Protein AF-A0A957GDE3-F1 (afdb_monomer_lite)

Radius of gyration: 18.0 Å; chains: 1; bounding box: 43×42×47 Å

Foldseek 3Di:
DDDDDDDPDKFWDQEAQFLQNQVVCLVVQLFAQPLVVLQVLCVVVVQHDHHFGGHFDPRPGGDSGAPDDDPPQNPGQWHNFNDFLSSQSSSFQVVQVVCVVVVLADPLKTKDFAALVRLLCQWQNAQKFFPAADDDDSSPSNVCSVPPDDTHIDGRPRNPAFGLQRPDDDCLAEQALVVVPPAADGFPSHCSRAHSNSRHLSAERAWAWGQAFDDDDDDDPPPCRNDDHSDQGWTKTAHYYNHHDVVRRTSPHIDTDGSSDTDRRHGHIIMMDRDPPPPDD

Structure (mmCIF, N/CA/C/O backbone):
data_AF-A0A957GDE3-F1
#
_entry.id   AF-A0A957GDE3-F1
#
loop_
_atom_site.group_PDB
_atom_site.id
_atom_site.type_symbol
_atom_site.label_atom_id
_atom_site.label_alt_id
_atom_site.label_comp_id
_atom_site.label_asym_id
_atom_site.label_entity_id
_atom_site.label_seq_id
_atom_site.pdbx_PDB_ins_code
_atom_site.Cartn_x
_atom_site.Cartn_y
_atom_site.Cartn_z
_atom_site.occupancy
_atom_site.B_iso_or_equiv
_atom_site.auth_seq_id
_atom_site.auth_comp_id
_atom_site.auth_asym_id
_atom_site.auth_atom_id
_atom_site.pdbx_PDB_model_num
ATOM 1 N N . GLN A 1 1 ? 14.079 -21.046 -5.275 1.00 75.44 1 GLN A N 1
ATOM 2 C CA . GLN A 1 1 ? 12.980 -20.594 -6.157 1.00 75.44 1 GLN A CA 1
ATOM 3 C C . GLN A 1 1 ? 11.926 -21.681 -6.120 1.00 75.44 1 GLN A C 1
ATOM 5 O O . GLN A 1 1 ? 12.314 -22.833 -6.223 1.00 75.44 1 GLN A O 1
ATOM 10 N N . HIS A 1 2 ? 10.651 -21.335 -5.950 1.00 82.94 2 HIS A N 1
ATOM 11 C CA . HIS A 1 2 ? 9.551 -22.301 -5.885 1.00 82.94 2 HIS A CA 1
ATOM 12 C C . HIS A 1 2 ? 8.337 -21.777 -6.648 1.00 82.94 2 HIS A C 1
ATOM 14 O O . HIS A 1 2 ? 8.258 -20.582 -6.945 1.00 82.94 2 HIS A O 1
ATOM 20 N N . TRP A 1 3 ? 7.406 -22.671 -6.968 1.00 84.75 3 TRP A N 1
ATOM 21 C CA . TRP A 1 3 ? 6.150 -22.325 -7.623 1.00 84.75 3 TRP A CA 1
ATOM 22 C C . TRP A 1 3 ? 5.048 -22.136 -6.588 1.00 84.75 3 TRP A C 1
ATOM 24 O O . TRP A 1 3 ? 4.882 -22.959 -5.693 1.00 84.75 3 TRP A O 1
ATOM 34 N N . LEU A 1 4 ? 4.279 -21.061 -6.740 1.00 85.06 4 LEU A N 1
ATOM 35 C CA . LEU A 1 4 ? 3.143 -20.748 -5.884 1.00 85.06 4 LEU A CA 1
ATOM 36 C C . LEU A 1 4 ? 1.937 -20.381 -6.746 1.00 85.06 4 LEU A C 1
ATOM 38 O O . LEU A 1 4 ? 1.996 -19.459 -7.561 1.00 85.06 4 LEU A O 1
ATOM 42 N N . ALA A 1 5 ? 0.829 -21.084 -6.534 1.00 84.38 5 ALA A N 1
ATOM 43 C CA . ALA A 1 5 ? -0.464 -20.691 -7.069 1.00 84.38 5 ALA A CA 1
ATOM 44 C C . ALA A 1 5 ? -1.129 -19.710 -6.096 1.00 84.38 5 ALA A C 1
ATOM 46 O O . ALA A 1 5 ? -1.295 -20.012 -4.917 1.00 84.38 5 ALA A O 1
ATOM 47 N N . LEU A 1 6 ? -1.510 -18.535 -6.597 1.00 83.19 6 LEU A N 1
ATOM 48 C CA . LEU A 1 6 ? -2.290 -17.555 -5.844 1.00 83.19 6 LEU A CA 1
ATOM 49 C C . LEU A 1 6 ? -3.745 -17.577 -6.317 1.00 83.19 6 LEU A C 1
ATOM 51 O O . LEU A 1 6 ? -3.967 -17.782 -7.516 1.00 83.19 6 LEU A O 1
ATOM 55 N N . PRO A 1 7 ? -4.719 -17.319 -5.423 1.00 76.94 7 PRO A N 1
ATOM 56 C CA . PRO A 1 7 ? -6.111 -17.160 -5.818 1.00 76.94 7 PRO A CA 1
ATOM 57 C C . PRO A 1 7 ? -6.260 -16.151 -6.962 1.00 76.94 7 PRO A C 1
ATOM 59 O O . PRO A 1 7 ? -5.596 -15.111 -6.998 1.00 76.94 7 PRO A O 1
ATOM 62 N N . ALA A 1 8 ? -7.119 -16.478 -7.924 1.00 70.94 8 ALA A N 1
ATOM 63 C CA . ALA A 1 8 ? -7.456 -15.574 -9.014 1.00 70.94 8 ALA A CA 1
ATOM 64 C C . ALA A 1 8 ? -8.438 -14.488 -8.542 1.00 70.94 8 ALA A C 1
ATOM 66 O O . ALA A 1 8 ? -9.196 -14.694 -7.598 1.00 70.94 8 ALA A O 1
ATOM 67 N N . GLY A 1 9 ? -8.458 -13.350 -9.240 1.00 75.62 9 GLY A N 1
ATOM 68 C CA . GLY A 1 9 ? -9.469 -12.303 -9.043 1.00 75.62 9 GLY A CA 1
ATOM 69 C C . GLY A 1 9 ? -9.096 -11.183 -8.068 1.00 75.62 9 GLY A C 1
ATOM 70 O O . GLY A 1 9 ? -9.897 -10.271 -7.882 1.00 75.62 9 GLY A O 1
ATOM 71 N N . ASN A 1 10 ? -7.892 -11.205 -7.490 1.00 87.81 10 ASN A N 1
ATOM 72 C CA . ASN A 1 10 ? -7.418 -10.120 -6.630 1.00 87.81 10 ASN A CA 1
ATOM 73 C C . ASN A 1 10 ? -7.010 -8.894 -7.455 1.00 87.81 10 ASN A C 1
ATOM 75 O O . ASN A 1 10 ? -6.389 -9.020 -8.512 1.00 87.81 10 ASN A O 1
ATOM 79 N N . TRP A 1 11 ? -7.309 -7.707 -6.930 1.00 94.62 11 TRP A N 1
ATOM 80 C CA . TRP A 1 11 ? -6.894 -6.428 -7.508 1.00 94.62 11 TRP A CA 1
ATOM 81 C C . TRP A 1 11 ? -5.892 -5.754 -6.588 1.00 94.62 11 TRP A C 1
ATOM 83 O O . TRP A 1 11 ? -6.081 -5.748 -5.377 1.00 94.62 11 TRP A O 1
ATOM 93 N N . LEU A 1 12 ? -4.848 -5.155 -7.146 1.00 96.62 12 LEU A N 1
ATOM 94 C CA . LEU A 1 12 ? -3.862 -4.390 -6.391 1.00 96.62 12 LEU A CA 1
ATOM 95 C C . LEU A 1 12 ? -4.075 -2.902 -6.670 1.00 96.62 12 LEU A C 1
ATOM 97 O O . LEU A 1 12 ? -4.327 -2.520 -7.813 1.00 96.62 12 LEU A O 1
ATOM 101 N N . GLY A 1 13 ? -3.975 -2.059 -5.641 1.00 97.94 13 GLY A N 1
ATOM 102 C CA . GLY A 1 13 ? -3.944 -0.612 -5.826 1.00 97.94 13 GLY A CA 1
ATOM 103 C C . GLY A 1 13 ? -2.836 -0.245 -6.809 1.00 97.94 13 GLY A C 1
ATOM 104 O O . GLY A 1 13 ? -1.770 -0.857 -6.782 1.00 97.94 13 GLY A O 1
ATOM 105 N N . GLN A 1 14 ? -3.087 0.716 -7.697 1.00 98.00 14 GLN A N 1
ATOM 106 C CA . GLN A 1 14 ? -2.104 1.098 -8.710 1.00 98.00 14 GLN A CA 1
ATOM 107 C C . GLN A 1 14 ? -0.889 1.799 -8.085 1.00 98.00 14 GLN A C 1
ATOM 109 O O . GLN A 1 14 ? 0.235 1.534 -8.493 1.00 98.00 14 GLN A O 1
ATOM 114 N N . TRP A 1 15 ? -1.097 2.597 -7.039 1.00 98.44 15 TRP A N 1
ATOM 115 C CA . TRP A 1 15 ? -0.059 3.316 -6.293 1.00 98.44 15 TRP A CA 1
ATOM 116 C C . TRP A 1 15 ? -0.150 3.008 -4.789 1.00 98.44 15 TRP A C 1
ATOM 118 O O . TRP A 1 15 ? -1.181 2.480 -4.348 1.00 98.44 15 TRP A O 1
ATOM 128 N N . PRO A 1 16 ? 0.882 3.356 -3.994 1.00 98.69 16 PRO A N 1
ATOM 129 C CA . PRO A 1 16 ? 0.752 3.444 -2.543 1.00 98.69 16 PRO A CA 1
ATOM 130 C C . PRO A 1 16 ? -0.392 4.384 -2.143 1.00 98.69 16 PRO A C 1
ATOM 132 O O . PRO A 1 16 ? -0.745 5.303 -2.888 1.00 98.69 16 PRO A O 1
ATOM 135 N N . VAL A 1 17 ? -0.961 4.174 -0.954 1.00 98.81 17 VAL A N 1
ATOM 136 C CA . VAL A 1 17 ? -1.974 5.089 -0.410 1.00 98.81 17 VAL A CA 1
ATOM 137 C C . VAL A 1 17 ? -1.342 6.463 -0.209 1.00 98.81 17 VAL A C 1
ATOM 139 O O . VAL A 1 17 ? -0.272 6.571 0.386 1.00 98.81 17 VAL A O 1
ATOM 142 N N . THR A 1 18 ? -1.986 7.516 -0.706 1.00 98.69 18 THR A N 1
ATOM 143 C CA . THR A 1 18 ? -1.459 8.882 -0.593 1.00 98.69 18 THR A CA 1
ATOM 144 C C . THR A 1 18 ? -1.874 9.559 0.708 1.00 98.69 18 THR A C 1
ATOM 146 O O . THR A 1 18 ? -2.846 9.158 1.354 1.00 98.69 18 THR A O 1
ATOM 149 N N . GLN A 1 19 ? -1.195 10.649 1.064 1.00 98.44 19 GLN A N 1
ATOM 150 C CA . GLN A 1 19 ? -1.583 11.489 2.194 1.00 98.44 19 GLN A CA 1
ATOM 151 C C . GLN A 1 19 ? -3.004 12.037 2.062 1.00 98.44 19 GLN A C 1
ATOM 153 O O . GLN A 1 19 ? -3.746 12.041 3.038 1.00 98.44 19 GLN A O 1
ATOM 158 N N . ALA A 1 20 ? -3.437 12.439 0.863 1.00 98.31 20 ALA A N 1
ATOM 159 C CA . ALA A 1 20 ? -4.812 12.890 0.647 1.00 98.31 20 ALA A CA 1
ATOM 160 C C . ALA A 1 20 ? -5.832 11.773 0.913 1.00 98.31 20 ALA A C 1
ATOM 162 O O . ALA A 1 20 ? -6.860 12.007 1.547 1.00 98.31 20 ALA A O 1
ATOM 163 N N . GLN A 1 21 ? -5.547 10.548 0.462 1.00 98.56 21 GLN A N 1
ATOM 164 C CA . GLN A 1 21 ? -6.420 9.397 0.695 1.00 98.56 21 GLN A CA 1
ATOM 165 C C . GLN A 1 21 ? -6.465 9.020 2.177 1.00 98.56 21 GLN A C 1
ATOM 167 O O . GLN A 1 21 ? -7.548 8.806 2.720 1.00 98.56 21 GLN A O 1
ATOM 172 N N . TYR A 1 22 ? -5.310 8.979 2.843 1.00 98.62 22 TYR A N 1
ATOM 173 C CA . TYR A 1 22 ? -5.227 8.704 4.275 1.00 98.62 22 TYR A CA 1
ATOM 174 C C . TYR A 1 22 ? -5.871 9.814 5.116 1.00 98.62 22 TYR A C 1
ATOM 176 O O . TYR A 1 22 ? -6.552 9.545 6.104 1.00 98.62 22 TYR A O 1
ATOM 184 N N . GLY A 1 23 ? -5.749 11.067 4.680 1.00 98.00 23 GLY A N 1
ATOM 185 C CA . GLY A 1 23 ? -6.397 12.220 5.295 1.00 98.00 23 GLY A CA 1
ATOM 186 C C . GLY A 1 23 ? -7.920 12.094 5.341 1.00 98.00 23 GLY A C 1
ATOM 187 O O . GLY A 1 23 ? -8.527 12.515 6.321 1.00 98.00 23 GLY A O 1
ATOM 188 N N . LEU A 1 24 ? -8.549 11.440 4.354 1.00 98.00 24 LEU A N 1
ATOM 189 C CA . LEU A 1 24 ? -9.988 11.147 4.393 1.00 98.00 24 LEU A CA 1
ATOM 190 C C . LEU A 1 24 ? -10.360 10.177 5.523 1.00 98.00 24 LEU A C 1
ATOM 192 O O . LEU A 1 24 ? -11.424 10.329 6.118 1.00 98.00 24 LEU A O 1
ATOM 196 N N . PHE A 1 25 ? -9.501 9.202 5.830 1.00 98.12 25 PHE A N 1
ATOM 197 C CA . PHE A 1 25 ? -9.698 8.288 6.959 1.00 98.12 25 PHE A CA 1
ATOM 198 C C . PHE A 1 25 ? -9.579 9.028 8.292 1.00 98.12 25 PHE A C 1
ATOM 200 O O . PHE A 1 25 ? -10.451 8.899 9.151 1.00 98.12 25 PHE A O 1
ATOM 207 N N . VAL A 1 26 ? -8.544 9.860 8.441 1.00 97.00 26 VAL A N 1
ATOM 208 C CA . VAL A 1 26 ? -8.348 10.683 9.643 1.00 97.00 26 VAL A CA 1
ATOM 209 C C . VAL A 1 26 ? -9.526 11.643 9.840 1.00 97.00 26 VAL A C 1
ATOM 211 O O . VAL A 1 26 ? -10.119 11.672 10.916 1.00 97.00 26 VAL A O 1
ATOM 214 N N . ALA A 1 27 ? -9.926 12.368 8.790 1.00 96.50 27 ALA A N 1
ATOM 215 C CA . ALA A 1 27 ? -11.038 13.319 8.827 1.00 96.50 27 ALA A CA 1
ATOM 216 C C . ALA A 1 27 ? -12.396 12.651 9.095 1.00 96.50 27 ALA A C 1
ATOM 218 O O . ALA A 1 27 ? -13.270 13.262 9.704 1.00 96.50 27 ALA A O 1
ATOM 219 N N . ALA A 1 28 ? -12.571 11.390 8.688 1.00 95.62 28 ALA A N 1
ATOM 220 C CA . ALA A 1 28 ? -13.750 10.591 9.015 1.00 95.62 28 ALA A CA 1
ATOM 221 C C . ALA A 1 28 ? -13.757 10.073 10.468 1.00 95.62 28 ALA A C 1
ATOM 223 O O . ALA A 1 28 ? -14.623 9.279 10.819 1.00 95.62 28 ALA A O 1
ATOM 224 N N . GLY A 1 29 ? -12.802 10.489 11.308 1.00 94.31 29 GLY A N 1
ATOM 225 C CA . GLY A 1 29 ? -12.709 10.045 12.695 1.00 94.31 29 GLY A CA 1
ATOM 226 C C . GLY A 1 29 ? -12.096 8.655 12.841 1.00 94.31 29 GLY A C 1
ATOM 227 O O . GLY A 1 29 ? -12.369 7.977 13.824 1.00 94.31 29 GLY A O 1
ATOM 228 N N . GLY A 1 30 ? -11.246 8.223 11.905 1.00 96.06 30 GLY A N 1
ATOM 229 C CA . GLY A 1 30 ? -10.650 6.883 11.891 1.00 96.06 30 GLY A CA 1
ATOM 230 C C . GLY A 1 30 ? -9.920 6.457 13.174 1.00 96.06 30 GLY A C 1
ATOM 231 O O . GLY A 1 30 ? -9.775 5.264 13.427 1.00 96.06 30 GLY A O 1
ATOM 232 N N . TYR A 1 31 ? -9.499 7.414 14.008 1.00 95.56 31 TYR A N 1
ATOM 233 C CA . TYR A 1 31 ? -8.852 7.191 15.310 1.00 95.56 31 TYR A CA 1
ATOM 234 C C . TYR A 1 31 ? -9.771 7.486 16.516 1.00 95.56 31 TYR A C 1
ATOM 236 O O . TYR A 1 31 ? -9.377 7.268 17.665 1.00 95.56 31 TYR A O 1
ATOM 244 N N . ALA A 1 32 ? -10.988 7.978 16.275 1.00 89.25 32 ALA A N 1
ATOM 245 C CA . ALA A 1 32 ? -11.883 8.519 17.289 1.00 89.25 32 ALA A CA 1
ATOM 246 C C . ALA A 1 32 ? -12.583 7.442 18.140 1.00 89.25 32 ALA A C 1
ATOM 248 O O . ALA A 1 32 ? -12.640 6.253 17.818 1.00 89.25 32 ALA A O 1
ATOM 249 N N . ALA A 1 33 ? -13.147 7.889 19.266 1.00 67.81 33 ALA A N 1
ATOM 250 C CA . ALA A 1 33 ? -13.880 7.071 20.229 1.00 67.81 33 ALA A CA 1
ATOM 251 C C . ALA A 1 33 ? -15.262 6.649 19.686 1.00 67.81 33 ALA A C 1
ATOM 253 O O . ALA A 1 33 ? -16.271 7.271 19.993 1.00 67.81 33 ALA A O 1
ATOM 254 N N . GLY A 1 34 ? -15.302 5.594 18.882 1.00 74.81 34 GLY A N 1
ATOM 255 C CA . GLY A 1 34 ? -16.525 5.041 18.274 1.00 74.81 34 GLY A CA 1
ATOM 256 C C . GLY A 1 34 ? -16.232 4.079 17.124 1.00 74.81 34 GLY A C 1
ATOM 257 O O . GLY A 1 34 ? -17.092 3.317 16.699 1.00 74.81 34 GLY A O 1
ATOM 258 N N . GLU A 1 35 ? -14.982 4.080 16.668 1.00 78.62 35 GLU A N 1
ATOM 259 C CA . GLU A 1 35 ? -14.503 3.278 15.552 1.00 78.62 35 GLU A CA 1
ATOM 260 C C . GLU A 1 35 ? -13.603 2.127 16.027 1.00 78.62 35 GLU A C 1
ATOM 262 O O . GLU A 1 35 ? -12.668 1.697 15.347 1.00 78.62 35 GLU A O 1
ATOM 267 N N . GLU A 1 36 ? -13.871 1.589 17.224 1.00 83.00 36 GLU A N 1
ATOM 268 C CA . GLU A 1 36 ? -13.034 0.554 17.843 1.00 83.00 36 GLU A CA 1
ATOM 269 C C . GLU A 1 36 ? -12.962 -0.738 17.008 1.00 83.00 36 GLU A C 1
ATOM 271 O O . GLU A 1 36 ? -12.105 -1.598 17.232 1.00 83.00 36 GLU A O 1
ATOM 276 N N . SER A 1 37 ? -13.881 -0.893 16.055 1.00 88.50 37 SER A N 1
ATOM 277 C CA . SER A 1 37 ? -13.967 -2.017 15.128 1.00 88.50 37 SER A CA 1
ATOM 278 C C . SER A 1 37 ? -12.888 -1.993 14.035 1.00 88.50 37 SER A C 1
ATOM 280 O O . SER A 1 37 ? -12.578 -3.059 13.490 1.00 88.50 37 SER A O 1
ATOM 282 N N . TRP A 1 38 ? -12.279 -0.833 13.742 1.00 95.00 38 TRP A N 1
ATOM 283 C CA . TRP A 1 38 ? -11.138 -0.721 12.821 1.00 95.00 38 TRP A CA 1
ATOM 284 C C . TRP A 1 38 ? -9.830 -1.190 13.458 1.00 95.00 38 TRP A C 1
ATOM 286 O O . TRP A 1 38 ? -8.935 -1.649 12.753 1.00 95.00 38 TRP A O 1
ATOM 296 N N . TRP A 1 39 ? -9.749 -1.174 14.787 1.00 96.06 39 TRP A N 1
ATOM 297 C CA . TRP A 1 39 ? -8.519 -1.361 15.563 1.00 96.06 39 TRP A CA 1
ATOM 298 C C . TRP A 1 39 ? -8.460 -2.691 16.321 1.00 96.06 39 TRP A C 1
ATOM 300 O O . TRP A 1 39 ? -7.875 -2.756 17.398 1.00 96.06 39 TRP A O 1
ATOM 310 N N . ARG A 1 40 ? -9.099 -3.743 15.793 1.00 93.75 40 ARG A N 1
ATOM 311 C CA . ARG A 1 40 ? -9.336 -5.021 16.497 1.00 93.75 40 ARG A CA 1
ATOM 312 C C . ARG A 1 40 ? -8.081 -5.565 17.183 1.00 93.75 40 ARG A C 1
ATOM 314 O O . ARG A 1 40 ? -8.061 -5.678 18.401 1.00 93.75 40 ARG A O 1
ATOM 321 N N . GLU A 1 41 ? -7.019 -5.784 16.415 1.00 94.44 41 GLU A N 1
ATOM 322 C CA . GLU A 1 41 ? -5.767 -6.364 16.905 1.00 94.44 41 GLU A CA 1
ATOM 323 C C . GLU A 1 41 ? -5.006 -5.401 17.827 1.00 94.44 41 GLU A C 1
ATOM 325 O O . GLU A 1 41 ? -4.506 -5.795 18.876 1.00 94.44 41 GLU A O 1
ATOM 330 N N . ALA A 1 42 ? -4.964 -4.112 17.476 1.00 95.31 42 ALA A N 1
ATOM 331 C CA . ALA A 1 42 ? -4.275 -3.097 18.273 1.00 95.31 42 ALA A CA 1
ATOM 332 C C . ALA A 1 42 ? -4.906 -2.914 19.665 1.00 95.31 42 ALA A C 1
ATOM 334 O O . ALA A 1 42 ? -4.210 -2.588 20.625 1.00 95.31 42 ALA A O 1
ATOM 335 N N . ARG A 1 43 ? -6.221 -3.128 19.792 1.00 94.12 43 ARG A N 1
ATOM 336 C CA . ARG A 1 43 ? -6.952 -3.051 21.066 1.00 94.12 43 ARG A CA 1
ATOM 337 C C . ARG A 1 43 ? -6.625 -4.197 22.006 1.00 94.12 43 ARG A C 1
ATOM 339 O O . ARG A 1 43 ? -6.534 -3.978 23.208 1.00 94.12 43 ARG A O 1
ATOM 346 N N . GLU A 1 44 ? -6.441 -5.397 21.468 1.00 94.12 44 GLU A N 1
ATOM 347 C CA . GLU A 1 44 ? -6.078 -6.580 22.255 1.00 94.12 44 GLU A CA 1
ATOM 348 C C . GLU A 1 44 ? -4.692 -6.439 22.909 1.00 94.12 44 GLU A C 1
ATOM 350 O O . GLU A 1 44 ? -4.406 -7.099 23.906 1.00 94.12 44 GLU A O 1
ATOM 355 N N . ARG A 1 45 ? -3.851 -5.538 22.382 1.00 93.50 45 ARG A N 1
ATOM 356 C CA . ARG A 1 45 ? -2.498 -5.238 22.873 1.00 93.50 45 ARG A CA 1
ATOM 357 C C . ARG A 1 45 ? -2.326 -3.855 23.490 1.00 93.50 45 ARG A C 1
ATOM 359 O O . ARG A 1 45 ? -1.201 -3.453 23.763 1.00 93.50 45 ARG A O 1
ATOM 366 N N . ASP A 1 46 ? -3.416 -3.122 23.707 1.00 93.44 46 ASP A N 1
ATOM 367 C CA . ASP A 1 46 ? -3.389 -1.769 24.283 1.00 93.44 46 ASP A CA 1
ATOM 368 C C . ASP A 1 46 ? -2.619 -0.716 23.445 1.00 93.44 46 ASP A C 1
ATOM 370 O O . ASP A 1 46 ? -2.332 0.396 23.896 1.00 93.44 46 ASP A O 1
ATOM 374 N N . TYR A 1 47 ? -2.337 -1.021 22.176 1.00 95.94 47 TYR A N 1
ATOM 375 C CA . TYR A 1 47 ? -1.748 -0.079 21.217 1.00 95.94 47 TYR A CA 1
ATOM 376 C C . TYR A 1 47 ? -2.761 0.945 20.721 1.00 95.94 47 TYR A C 1
ATOM 378 O O . TYR A 1 47 ? -2.383 2.015 20.254 1.00 95.94 47 TYR A O 1
ATOM 386 N N . TRP A 1 48 ? -4.054 0.656 20.858 1.00 96.38 48 TRP A N 1
ATOM 387 C CA . TRP A 1 48 ? -5.117 1.625 20.637 1.00 96.38 48 TRP A CA 1
ATOM 388 C C . TRP A 1 48 ? -6.002 1.756 21.874 1.00 96.38 48 TRP A C 1
ATOM 390 O O . TRP A 1 48 ? -6.446 0.754 22.438 1.00 96.38 48 TRP A O 1
ATOM 400 N N . ARG A 1 49 ? -6.313 2.995 22.266 1.00 93.94 49 ARG A N 1
ATOM 401 C CA . ARG A 1 49 ? -7.183 3.307 23.407 1.00 93.94 49 ARG A CA 1
ATOM 402 C C . ARG A 1 49 ? -8.298 4.269 23.018 1.00 93.94 49 ARG A C 1
ATOM 404 O O . ARG A 1 49 ? -8.067 5.302 22.384 1.00 93.94 49 ARG A O 1
ATOM 411 N N . LYS A 1 50 ? -9.509 3.977 23.500 1.00 92.06 50 LYS A N 1
ATOM 412 C CA . LYS A 1 50 ? -10.688 4.823 23.288 1.00 92.06 50 LYS A CA 1
ATOM 413 C C . LYS A 1 50 ? -10.431 6.247 23.779 1.00 92.06 50 LYS A C 1
ATOM 415 O O . LYS A 1 50 ? -9.970 6.450 24.897 1.00 92.06 50 LYS A O 1
ATOM 420 N N . GLY A 1 51 ? -10.710 7.224 22.917 1.00 90.69 51 GLY A N 1
ATOM 421 C CA . GLY A 1 51 ? -10.508 8.651 23.197 1.00 90.69 51 GLY A CA 1
ATOM 422 C C . GLY A 1 51 ? -9.050 9.114 23.147 1.00 90.69 51 GLY A C 1
ATOM 423 O O . GLY A 1 51 ? -8.797 10.311 23.211 1.00 90.69 51 GLY A O 1
ATOM 424 N N . ARG A 1 52 ? -8.090 8.194 22.997 1.00 93.06 52 ARG A N 1
ATOM 425 C CA . ARG A 1 52 ? -6.657 8.499 22.933 1.00 93.06 52 ARG A CA 1
ATOM 426 C C . ARG A 1 52 ? -6.055 8.253 21.553 1.00 93.06 52 ARG A C 1
ATOM 428 O O . ARG A 1 52 ? -5.191 9.023 21.151 1.00 93.06 52 ARG A O 1
ATOM 435 N N . GLY A 1 53 ? -6.550 7.256 20.823 1.00 95.19 53 GLY A N 1
ATOM 436 C CA . GLY A 1 53 ? -6.079 6.910 19.484 1.00 95.19 53 GLY A CA 1
ATOM 437 C C . GLY A 1 53 ? -5.062 5.776 19.531 1.00 95.19 53 GLY A C 1
ATOM 438 O O . GLY A 1 53 ? -5.227 4.849 20.322 1.00 95.19 53 GLY A O 1
ATOM 439 N N . PHE A 1 54 ? -4.026 5.845 18.698 1.00 96.69 54 PHE A N 1
ATOM 440 C CA . PHE A 1 54 ? -3.020 4.794 18.518 1.00 96.69 54 PHE A CA 1
ATOM 441 C C . PHE A 1 54 ? -1.653 5.202 19.075 1.00 96.69 54 PHE A C 1
ATOM 443 O O . PHE A 1 54 ? -1.305 6.377 19.031 1.00 96.69 54 PHE A O 1
ATOM 450 N N . LYS A 1 55 ? -0.871 4.239 19.561 1.00 97.38 55 LYS A N 1
ATOM 451 C CA . LYS A 1 55 ? 0.509 4.415 20.014 1.00 97.38 55 LYS A CA 1
ATOM 452 C C . LYS A 1 55 ? 1.413 3.401 19.307 1.00 97.38 55 LYS A C 1
ATOM 454 O O . LYS A 1 55 ? 1.355 2.206 19.584 1.00 97.38 55 LYS A O 1
ATOM 459 N N . GLY A 1 56 ? 2.224 3.895 18.380 1.00 96.75 56 GLY A N 1
ATOM 460 C CA . GLY A 1 56 ? 3.248 3.153 17.654 1.00 96.75 56 GLY A CA 1
ATOM 461 C C . GLY A 1 56 ? 4.548 2.997 18.441 1.00 96.75 56 GLY A C 1
ATOM 462 O O . GLY A 1 56 ? 4.674 3.437 19.582 1.00 96.75 56 GLY A O 1
ATOM 463 N N . LEU A 1 57 ? 5.539 2.369 17.805 1.00 96.38 57 LEU A N 1
ATOM 464 C CA . LEU A 1 57 ? 6.771 1.924 18.467 1.00 96.38 57 LEU A CA 1
ATOM 465 C C . LEU A 1 57 ? 7.592 3.073 19.067 1.00 96.38 57 LEU A C 1
ATOM 467 O O . LEU A 1 57 ? 8.186 2.917 20.130 1.00 96.38 57 LEU A O 1
ATOM 471 N N . PHE A 1 58 ? 7.643 4.205 18.365 1.00 93.62 58 PHE A N 1
ATOM 472 C CA . PHE A 1 58 ? 8.445 5.374 18.741 1.00 93.62 58 PHE A CA 1
ATOM 473 C C . PHE A 1 58 ? 7.622 6.481 19.396 1.00 93.62 58 PHE A C 1
ATOM 475 O O . PHE A 1 58 ? 8.162 7.532 19.737 1.00 93.62 58 PHE A O 1
ATOM 482 N N . ASP A 1 59 ? 6.322 6.259 19.567 1.00 95.75 59 ASP A N 1
ATOM 483 C CA . ASP A 1 59 ? 5.438 7.258 20.135 1.00 95.75 59 ASP A CA 1
ATOM 484 C C . ASP A 1 59 ? 5.599 7.280 21.660 1.00 95.75 59 ASP A C 1
ATOM 486 O O . ASP A 1 59 ? 5.507 6.251 22.336 1.00 95.75 59 ASP A O 1
ATOM 490 N N . SER A 1 60 ? 5.803 8.465 22.236 1.00 94.25 60 SER A N 1
ATOM 491 C CA . SER A 1 60 ? 5.727 8.649 23.690 1.00 94.25 60 SER A CA 1
ATOM 492 C C . SER A 1 60 ? 4.273 8.619 24.171 1.00 94.25 60 SER A C 1
ATOM 494 O O . SER A 1 60 ? 3.963 7.999 25.193 1.00 94.25 60 SER A O 1
ATOM 496 N N . GLU A 1 61 ? 3.364 9.189 23.379 1.00 95.81 61 GLU A N 1
ATOM 497 C CA . GLU A 1 61 ? 1.937 9.337 23.665 1.00 95.81 61 GLU A CA 1
ATOM 498 C C . GLU A 1 61 ? 1.056 8.792 22.538 1.00 95.81 61 GLU A C 1
ATOM 500 O O . GLU A 1 61 ? 1.489 8.628 21.404 1.00 95.81 61 GLU A O 1
ATOM 505 N N . TYR A 1 62 ? -0.213 8.526 22.847 1.00 96.56 62 TYR A N 1
ATOM 506 C CA . TYR A 1 62 ? -1.189 8.156 21.821 1.00 96.56 62 TYR A CA 1
ATOM 507 C C . TYR A 1 62 ? -1.500 9.352 20.911 1.00 96.56 62 TYR A C 1
ATOM 509 O O . TYR A 1 62 ? -1.577 10.491 21.376 1.00 96.56 62 TYR A O 1
ATOM 517 N N . ARG A 1 63 ? -1.741 9.070 19.630 1.00 95.25 63 ARG A N 1
ATOM 518 C CA . ARG A 1 63 ? -1.999 10.043 18.564 1.00 95.25 63 ARG A CA 1
ATOM 519 C C . ARG A 1 63 ? -3.242 9.698 17.743 1.00 95.25 63 ARG A C 1
ATOM 521 O O . ARG A 1 63 ? -3.692 8.554 17.695 1.00 95.25 63 ARG A O 1
ATOM 528 N N . GLN A 1 64 ? -3.785 10.719 17.081 1.00 94.00 64 GLN A N 1
ATOM 529 C CA . GLN A 1 64 ? -5.058 10.696 16.338 1.00 94.00 64 GLN A CA 1
ATOM 530 C C . GLN A 1 64 ? -4.868 10.810 14.809 1.00 94.00 64 GLN A C 1
ATOM 532 O O . GLN A 1 64 ? -5.761 11.239 14.086 1.00 94.00 64 GLN A O 1
ATOM 537 N N . GLY A 1 65 ? -3.681 10.470 14.314 1.00 93.81 65 GLY A N 1
ATOM 538 C CA . GLY A 1 65 ? -3.276 10.558 12.910 1.00 93.81 65 GLY A CA 1
ATOM 539 C C . GLY A 1 65 ? -1.869 9.989 12.745 1.00 93.81 65 GLY A C 1
ATOM 540 O O . GLY A 1 65 ? -1.292 9.570 13.747 1.00 93.81 65 GLY A O 1
ATOM 541 N N . ALA A 1 66 ? -1.326 9.968 11.522 1.00 93.06 66 ALA A N 1
ATOM 542 C CA . ALA A 1 66 ? 0.011 9.435 11.215 1.00 93.06 66 ALA A CA 1
ATOM 543 C C . ALA A 1 66 ? 1.131 10.096 12.052 1.00 93.06 66 ALA A C 1
ATOM 545 O O . ALA A 1 66 ? 0.998 11.246 12.469 1.00 93.06 66 ALA A O 1
ATOM 546 N N . ALA A 1 67 ? 2.237 9.379 12.295 1.00 93.06 67 ALA A N 1
ATOM 547 C CA . ALA A 1 67 ? 3.325 9.867 13.154 1.00 93.06 67 ALA A CA 1
ATOM 548 C C . ALA A 1 67 ? 4.112 11.034 12.534 1.00 93.06 67 ALA A C 1
ATOM 550 O O . ALA A 1 67 ? 4.688 11.852 13.247 1.00 93.06 67 ALA A O 1
ATOM 551 N N . VAL A 1 68 ? 4.154 11.107 11.201 1.00 89.75 68 VAL A N 1
ATOM 552 C CA . VAL A 1 68 ? 4.919 12.114 10.460 1.00 89.75 68 VAL A CA 1
ATOM 553 C C . VAL A 1 68 ? 3.998 13.257 10.044 1.00 89.75 68 VAL A C 1
ATOM 555 O O . VAL A 1 68 ? 3.016 13.042 9.335 1.00 89.75 68 VAL A O 1
ATOM 558 N N . THR A 1 69 ? 4.334 14.480 10.463 1.00 87.88 69 THR A N 1
ATOM 559 C CA . THR A 1 69 ? 3.477 15.670 10.291 1.00 87.88 69 THR A CA 1
ATOM 560 C C . THR A 1 69 ? 4.172 16.848 9.603 1.00 87.88 69 THR A C 1
ATOM 562 O O . THR A 1 69 ? 3.600 17.934 9.531 1.00 87.88 69 THR A O 1
ATOM 565 N N . ASN A 1 70 ? 5.399 16.670 9.113 1.00 93.50 70 ASN A N 1
ATOM 566 C CA . ASN A 1 70 ? 6.178 17.720 8.459 1.00 93.50 70 ASN A CA 1
ATOM 567 C C . ASN A 1 70 ? 6.314 17.493 6.948 1.00 93.50 70 ASN A C 1
ATOM 569 O O . ASN A 1 70 ? 6.362 16.360 6.466 1.00 93.50 70 ASN A O 1
ATOM 573 N N . GLU A 1 71 ? 6.445 18.587 6.203 1.00 93.62 71 GLU A N 1
ATOM 574 C CA . GLU A 1 71 ? 6.752 18.537 4.775 1.00 93.62 71 GLU A CA 1
ATOM 575 C C . GLU A 1 71 ? 8.164 17.973 4.509 1.00 93.62 71 GLU A C 1
ATOM 577 O O . GLU A 1 71 ? 9.048 18.071 5.370 1.00 93.62 71 GLU A O 1
ATOM 582 N N . PRO A 1 72 ? 8.384 17.361 3.328 1.00 93.75 72 PRO A N 1
ATOM 583 C CA . PRO A 1 72 ? 7.413 17.161 2.239 1.00 93.75 72 PRO A CA 1
ATOM 584 C C . PRO A 1 72 ? 6.527 15.918 2.423 1.00 93.75 72 PRO A C 1
ATOM 586 O O . PRO A 1 72 ? 5.671 15.642 1.587 1.00 93.75 72 PRO A O 1
ATOM 589 N N . TYR A 1 73 ? 6.697 15.166 3.514 1.00 94.81 73 TYR A N 1
ATOM 590 C CA . TYR A 1 73 ? 5.983 13.907 3.730 1.00 94.81 73 TYR A CA 1
ATOM 591 C C . TYR A 1 73 ? 4.469 14.072 3.827 1.00 94.81 73 TYR A C 1
ATOM 593 O O . TYR A 1 73 ? 3.760 13.111 3.572 1.00 94.81 73 TYR A O 1
ATOM 601 N N . THR A 1 74 ? 3.967 15.256 4.179 1.00 95.31 74 THR A N 1
ATOM 602 C CA . THR A 1 74 ? 2.533 15.567 4.305 1.00 95.31 74 THR A CA 1
ATOM 603 C C . THR A 1 74 ? 1.880 16.094 3.024 1.00 95.31 74 THR A C 1
ATOM 605 O O . THR A 1 74 ? 0.680 16.375 3.028 1.00 95.31 74 THR A O 1
ATOM 608 N N . LEU A 1 75 ? 2.620 16.219 1.916 1.00 97.88 75 LEU A N 1
ATOM 609 C CA . LEU A 1 75 ? 2.064 16.690 0.647 1.00 97.88 75 LEU A CA 1
ATOM 610 C C . LEU A 1 75 ? 1.025 15.704 0.091 1.00 97.88 75 LEU A C 1
ATOM 612 O O . LEU A 1 75 ? 1.234 14.495 0.063 1.00 97.88 75 LEU A O 1
ATOM 616 N N . ALA A 1 76 ? -0.092 16.234 -0.413 1.00 98.00 76 ALA A N 1
ATOM 617 C CA . ALA A 1 76 ? -1.312 15.481 -0.729 1.00 98.00 76 ALA A CA 1
ATOM 618 C C . ALA A 1 76 ? -1.113 14.228 -1.611 1.00 98.00 76 ALA A C 1
ATOM 620 O O . ALA A 1 76 ? -1.728 13.191 -1.357 1.00 98.00 76 ALA A O 1
ATOM 621 N N . ASN A 1 77 ? -0.260 14.316 -2.635 1.00 97.69 77 ASN A N 1
ATOM 622 C CA . ASN A 1 77 ? -0.015 13.229 -3.590 1.00 97.69 77 ASN A CA 1
ATOM 623 C C . ASN A 1 77 ? 1.227 12.387 -3.262 1.00 97.69 77 ASN A C 1
ATOM 625 O O . ASN A 1 77 ? 1.576 11.500 -4.037 1.00 97.69 77 ASN A O 1
ATOM 629 N N . HIS A 1 78 ? 1.902 12.647 -2.142 1.00 98.44 78 HIS A N 1
ATOM 630 C CA . HIS A 1 78 ? 2.959 11.767 -1.650 1.00 98.44 78 HIS A CA 1
ATOM 631 C C . HIS A 1 78 ? 2.337 10.545 -0.961 1.00 98.44 78 HIS A C 1
ATOM 633 O O . HIS A 1 78 ? 1.214 10.643 -0.451 1.00 98.44 78 HIS A O 1
ATOM 639 N N . PRO A 1 79 ? 3.030 9.393 -0.930 1.00 98.62 79 PRO A N 1
ATOM 640 C CA . PRO A 1 79 ? 2.618 8.263 -0.110 1.00 98.62 79 PRO A CA 1
ATOM 641 C C . PRO A 1 79 ? 2.456 8.668 1.357 1.00 98.62 79 PRO A C 1
ATOM 643 O O . PRO A 1 79 ? 3.267 9.427 1.889 1.00 98.62 79 PRO A O 1
ATOM 646 N N . VAL A 1 80 ? 1.440 8.130 2.031 1.00 98.69 80 VAL A N 1
ATOM 647 C CA . VAL A 1 80 ? 1.374 8.221 3.491 1.00 98.69 80 VAL A CA 1
ATOM 648 C C . VAL A 1 80 ? 2.548 7.450 4.097 1.00 98.69 80 VAL A C 1
ATOM 650 O O . VAL A 1 80 ? 2.832 6.319 3.700 1.00 98.69 80 VAL A O 1
ATOM 653 N N . VAL A 1 81 ? 3.225 8.071 5.063 1.00 98.38 81 VAL A N 1
ATOM 654 C CA . VAL A 1 81 ? 4.358 7.493 5.798 1.00 98.38 81 VAL A CA 1
ATOM 655 C C . VAL A 1 81 ? 4.197 7.686 7.302 1.00 98.38 81 VAL A C 1
ATOM 657 O O . VAL A 1 81 ? 3.311 8.413 7.752 1.00 98.38 81 VAL A O 1
ATOM 660 N N . GLY A 1 82 ? 5.045 7.039 8.103 1.00 96.44 82 GLY A N 1
ATOM 661 C CA . GLY A 1 82 ? 4.938 7.091 9.562 1.00 96.44 82 GLY A CA 1
ATOM 662 C C . GLY A 1 82 ? 3.700 6.367 10.083 1.00 96.44 82 GLY A C 1
ATOM 663 O O . GLY A 1 82 ? 3.165 6.734 11.129 1.00 96.44 82 GLY A O 1
ATOM 664 N N . VAL A 1 83 ? 3.217 5.379 9.328 1.00 97.75 83 VAL A N 1
ATOM 665 C CA . VAL A 1 83 ? 2.059 4.559 9.682 1.00 97.75 83 VAL A CA 1
ATOM 666 C C . VAL A 1 83 ? 2.492 3.124 9.946 1.00 97.75 83 VAL A C 1
ATOM 668 O O . VAL A 1 83 ? 3.318 2.543 9.236 1.00 97.75 83 VAL A O 1
ATOM 671 N N . SER A 1 84 ? 1.927 2.563 11.004 1.00 98.06 84 SER A N 1
ATOM 672 C CA . SER A 1 84 ? 2.138 1.183 11.416 1.00 98.06 84 SER A CA 1
ATOM 673 C C . SER A 1 84 ? 1.321 0.189 10.588 1.00 98.06 84 SER A C 1
ATOM 675 O O . SER A 1 84 ? 0.406 0.551 9.844 1.00 98.06 84 SER A O 1
ATOM 677 N N . TRP A 1 85 ? 1.611 -1.099 10.767 1.00 98.44 85 TRP A N 1
ATOM 678 C CA . TRP A 1 85 ? 0.818 -2.172 10.172 1.00 98.44 85 TRP A CA 1
ATOM 679 C C . TRP A 1 85 ? -0.640 -2.142 10.661 1.00 98.44 85 TRP A C 1
ATOM 681 O O . TRP A 1 85 ? -1.574 -2.310 9.874 1.00 98.44 85 TRP A O 1
ATOM 691 N N . TYR A 1 86 ? -0.845 -1.856 11.951 1.00 98.00 86 TYR A N 1
ATOM 692 C CA . TYR A 1 86 ? -2.175 -1.737 12.553 1.00 98.00 86 TYR A CA 1
ATOM 693 C C . TYR A 1 86 ? -2.980 -0.569 11.972 1.00 98.00 86 TYR A C 1
ATOM 695 O O . TYR A 1 86 ? -4.167 -0.716 11.683 1.00 98.00 86 TYR A O 1
ATOM 703 N N . GLU A 1 87 ? -2.329 0.572 11.755 1.00 98.19 87 GLU A N 1
ATOM 704 C CA . GLU A 1 87 ? -2.924 1.738 11.094 1.00 98.19 87 GLU A CA 1
ATOM 705 C C . GLU A 1 87 ? -3.348 1.434 9.658 1.00 98.19 87 GLU A C 1
ATOM 707 O O . GLU A 1 87 ? -4.459 1.769 9.243 1.00 98.19 87 GLU A O 1
ATOM 712 N N . ALA A 1 88 ? -2.491 0.734 8.916 1.00 98.50 88 ALA A N 1
ATOM 713 C CA . ALA A 1 88 ? -2.780 0.327 7.552 1.00 98.50 88 ALA A CA 1
ATOM 714 C C . ALA A 1 88 ? -3.992 -0.629 7.482 1.00 98.50 88 ALA A C 1
ATOM 716 O O . ALA A 1 88 ? -4.848 -0.489 6.602 1.00 98.50 88 ALA A O 1
ATOM 717 N N . LEU A 1 89 ? -4.137 -1.551 8.443 1.00 97.50 89 LEU A N 1
ATOM 718 C CA . LEU A 1 89 ? -5.333 -2.395 8.563 1.00 97.50 89 LEU A CA 1
ATOM 719 C C . LEU A 1 89 ? -6.590 -1.609 8.944 1.00 97.50 89 LEU A C 1
ATOM 721 O O . LEU A 1 89 ? -7.656 -1.866 8.379 1.00 97.50 89 LEU A O 1
ATOM 725 N N . ALA A 1 90 ? -6.484 -0.659 9.875 1.00 98.06 90 ALA A N 1
ATOM 726 C CA . ALA A 1 90 ? -7.606 0.192 10.262 1.00 98.06 90 ALA A CA 1
ATOM 727 C C . ALA A 1 90 ? -8.136 0.982 9.054 1.00 98.06 90 ALA A C 1
ATOM 729 O O . ALA A 1 90 ? -9.339 0.959 8.779 1.00 98.06 90 ALA A O 1
ATOM 730 N N . PHE A 1 91 ? -7.229 1.559 8.258 1.00 98.69 91 PHE A N 1
ATOM 731 C CA . PHE A 1 91 ? -7.562 2.201 6.989 1.00 98.69 91 PHE A CA 1
ATOM 732 C C . PHE A 1 91 ? -8.261 1.238 6.017 1.00 98.69 91 PHE A C 1
ATOM 734 O O . PHE A 1 91 ? -9.293 1.586 5.444 1.00 98.69 91 PHE A O 1
ATOM 741 N N . CYS A 1 92 ? -7.750 0.012 5.846 1.00 98.12 92 CYS A N 1
ATOM 742 C CA . CYS A 1 92 ? -8.359 -0.984 4.957 1.00 98.12 92 CYS A CA 1
ATOM 743 C C . CYS A 1 92 ? -9.802 -1.330 5.360 1.00 98.12 92 CYS A C 1
ATOM 745 O O . CYS A 1 92 ? -10.680 -1.461 4.502 1.00 98.12 92 CYS A O 1
ATOM 747 N N . ARG A 1 93 ? -10.082 -1.455 6.661 1.00 97.12 93 ARG A N 1
ATOM 748 C CA . ARG A 1 93 ? -11.433 -1.768 7.156 1.00 97.12 93 ARG A CA 1
ATOM 749 C C . ARG A 1 93 ? -12.397 -0.609 6.959 1.00 97.12 93 ARG A C 1
ATOM 751 O O . ARG A 1 93 ? -13.497 -0.819 6.451 1.00 97.12 93 ARG A O 1
ATOM 758 N N . TRP A 1 94 ? -11.956 0.604 7.280 1.00 98.00 94 TRP A N 1
ATOM 759 C CA . TRP A 1 94 ? -12.718 1.813 6.992 1.00 98.00 94 TRP A CA 1
ATOM 760 C C . TRP A 1 94 ? -13.021 1.937 5.493 1.00 98.00 94 TRP A C 1
ATOM 762 O O . TRP A 1 94 ? -14.163 2.192 5.105 1.00 98.00 94 TRP A O 1
ATOM 772 N N . LEU A 1 95 ? -12.027 1.688 4.634 1.00 97.88 95 LEU A N 1
ATOM 773 C CA . LEU A 1 95 ? -12.195 1.777 3.186 1.00 97.88 95 LEU A CA 1
ATOM 774 C C . LEU A 1 95 ? -13.146 0.697 2.655 1.00 97.88 95 LEU A C 1
ATOM 776 O O . LEU A 1 95 ? -13.968 0.985 1.787 1.00 97.88 95 LEU A O 1
ATOM 780 N N . THR A 1 96 ? -13.094 -0.511 3.226 1.00 97.06 96 THR A N 1
ATOM 781 C CA . THR A 1 96 ? -14.055 -1.591 2.952 1.00 97.06 96 THR A CA 1
ATOM 782 C C . THR A 1 96 ? -15.481 -1.135 3.240 1.00 97.06 96 THR A C 1
ATOM 784 O O . THR A 1 96 ? -16.323 -1.179 2.345 1.00 97.06 96 THR A O 1
ATOM 787 N N . ALA A 1 97 ? -15.746 -0.639 4.453 1.00 96.12 97 ALA A N 1
ATOM 788 C CA . ALA A 1 97 ? -17.074 -0.170 4.845 1.00 96.12 97 ALA A CA 1
ATOM 789 C C . ALA A 1 97 ? -17.552 0.985 3.952 1.00 96.12 97 ALA A C 1
ATOM 791 O O . ALA A 1 97 ? -18.687 0.985 3.472 1.00 96.12 97 ALA A O 1
ATOM 792 N N . ARG A 1 98 ? -16.659 1.936 3.654 1.00 96.38 98 ARG A N 1
ATOM 793 C CA . ARG A 1 98 ? -16.947 3.065 2.767 1.00 96.38 98 ARG A CA 1
ATOM 794 C C . ARG A 1 98 ? -17.322 2.609 1.357 1.00 96.38 98 ARG A C 1
ATOM 796 O O . ARG A 1 98 ? -18.300 3.105 0.808 1.00 96.38 98 ARG A O 1
ATOM 803 N N . TRP A 1 99 ? -16.563 1.700 0.749 1.00 97.31 99 TRP A N 1
ATOM 804 C CA . TRP A 1 99 ? -16.831 1.237 -0.618 1.00 97.31 99 TRP A CA 1
ATOM 805 C C . TRP A 1 99 ? -18.051 0.322 -0.708 1.00 97.31 99 TRP A C 1
AT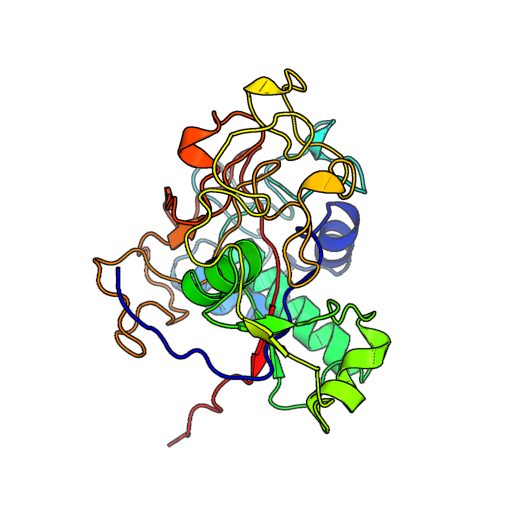OM 807 O O . TRP A 1 99 ? -18.769 0.385 -1.705 1.00 97.31 99 TRP A O 1
ATOM 817 N N . GLN A 1 100 ? -18.331 -0.471 0.328 1.00 96.12 100 GLN A N 1
ATOM 818 C CA . GLN A 1 100 ? -19.569 -1.249 0.420 1.00 96.12 100 GLN A CA 1
ATOM 819 C C . GLN A 1 100 ? -20.795 -0.333 0.514 1.00 96.12 100 GLN A C 1
ATOM 821 O O . GLN A 1 100 ? -21.759 -0.535 -0.221 1.00 96.12 100 GLN A O 1
ATOM 826 N N . ALA A 1 101 ? -20.740 0.724 1.332 1.00 96.69 101 ALA A N 1
ATOM 827 C CA . ALA A 1 101 ? -21.822 1.707 1.439 1.00 96.69 101 ALA A CA 1
ATOM 828 C C . ALA A 1 101 ? -22.095 2.454 0.117 1.00 96.69 101 ALA A C 1
ATOM 830 O O . ALA A 1 101 ? -23.221 2.866 -0.138 1.00 96.69 101 ALA A O 1
ATOM 831 N N . GLN A 1 102 ? -21.077 2.606 -0.735 1.00 97.06 102 GLN A N 1
ATOM 832 C CA . GLN A 1 102 ? -21.197 3.207 -2.071 1.00 97.06 102 GLN A CA 1
ATOM 833 C C . GLN A 1 102 ? -21.591 2.197 -3.165 1.00 97.06 102 GLN A C 1
ATOM 835 O O . GLN A 1 102 ? -21.762 2.578 -4.322 1.00 97.06 102 GLN A O 1
ATOM 840 N N . GLY A 1 103 ? -21.692 0.903 -2.839 1.00 96.38 103 GLY A N 1
ATOM 841 C CA . GLY A 1 103 ? -21.955 -0.161 -3.812 1.00 96.38 103 GLY A CA 1
ATOM 842 C C . GLY A 1 103 ? -20.789 -0.457 -4.764 1.00 96.38 103 GLY A C 1
ATOM 843 O O . GLY A 1 103 ? -20.977 -1.135 -5.771 1.00 96.38 103 GLY A O 1
ATOM 844 N N . TRP A 1 104 ? -19.581 0.038 -4.477 1.00 96.81 104 TRP A N 1
ATOM 845 C CA . TRP A 1 104 ? -18.389 -0.187 -5.310 1.00 96.81 104 TRP A CA 1
ATOM 846 C C . TRP A 1 104 ? -17.678 -1.500 -4.983 1.00 96.81 104 TRP A C 1
ATOM 848 O O . TRP A 1 104 ? -16.948 -2.032 -5.818 1.00 96.81 104 TRP A O 1
ATOM 858 N N . LEU A 1 105 ? -17.908 -2.026 -3.778 1.00 95.06 105 LEU A N 1
ATOM 859 C CA . LEU A 1 105 ? -17.365 -3.292 -3.307 1.00 95.06 105 LEU A CA 1
ATOM 860 C C . LEU A 1 105 ? -18.523 -4.218 -2.892 1.00 95.06 105 LEU A C 1
ATOM 862 O O . LEU A 1 105 ? -19.289 -3.851 -2.000 1.00 95.06 105 LEU A O 1
ATOM 866 N N . PRO A 1 106 ? -18.689 -5.390 -3.527 1.00 92.50 106 PRO A N 1
ATOM 867 C CA . PRO A 1 106 ? -19.762 -6.314 -3.187 1.00 92.50 106 PRO A CA 1
ATOM 868 C C . PRO A 1 106 ? -19.508 -7.021 -1.847 1.00 92.50 106 PRO A C 1
ATOM 870 O O . PRO A 1 106 ? -18.381 -7.089 -1.352 1.00 92.50 106 PRO A O 1
ATOM 873 N N . GLN A 1 107 ? -20.571 -7.586 -1.270 1.00 90.19 107 GLN A N 1
ATOM 874 C CA . GLN A 1 107 ? -20.468 -8.451 -0.091 1.00 90.19 107 GLN A CA 1
ATOM 875 C C . GLN A 1 107 ? -19.534 -9.644 -0.361 1.00 90.19 107 GLN A C 1
ATOM 877 O O . GLN A 1 107 ? -19.451 -10.137 -1.486 1.00 90.19 107 GLN A O 1
ATOM 882 N N . GLY A 1 108 ? -18.817 -10.096 0.670 1.00 89.38 108 GLY A N 1
ATOM 883 C CA . GLY A 1 108 ? -17.803 -11.158 0.559 1.00 89.38 108 GLY A CA 1
ATOM 884 C C . GLY A 1 108 ? -16.429 -10.690 0.059 1.00 89.38 108 GLY A C 1
ATOM 885 O O . GLY A 1 108 ? -15.469 -11.458 0.098 1.00 89.38 108 GLY A O 1
ATOM 886 N N . TRP A 1 109 ? -16.306 -9.426 -0.352 1.00 92.69 109 TRP A N 1
ATOM 887 C CA . TRP A 1 109 ? -15.037 -8.803 -0.715 1.00 92.69 109 TRP A CA 1
ATOM 888 C C . TRP A 1 109 ? -14.633 -7.742 0.300 1.00 92.69 109 TRP A C 1
ATOM 890 O O . TRP A 1 109 ? -15.477 -7.044 0.870 1.00 92.69 109 TRP A O 1
ATOM 900 N N . GLN A 1 110 ? -13.324 -7.596 0.489 1.00 93.75 110 GLN A N 1
ATOM 901 C CA . GLN A 1 110 ? -12.755 -6.583 1.368 1.00 93.75 110 GLN A CA 1
ATOM 902 C C . GLN A 1 110 ? -11.529 -5.923 0.747 1.00 93.75 110 GLN A C 1
ATOM 904 O O . GLN A 1 110 ? -10.816 -6.515 -0.067 1.00 93.75 110 GLN A O 1
ATOM 909 N N . VAL A 1 111 ? -11.267 -4.700 1.193 1.00 96.94 111 VAL A N 1
ATOM 910 C CA . VAL A 1 111 ? -9.961 -4.064 1.061 1.00 96.94 111 VAL A CA 1
ATOM 911 C C . VAL A 1 111 ? -9.060 -4.602 2.171 1.00 96.94 111 VAL A C 1
ATOM 913 O O . VAL A 1 111 ? -9.467 -4.690 3.330 1.00 96.94 111 VAL A O 1
ATOM 916 N N . THR A 1 112 ? -7.827 -4.965 1.837 1.00 96.06 112 THR A N 1
ATOM 917 C CA . THR A 1 112 ? -6.826 -5.434 2.802 1.00 96.06 112 THR A CA 1
ATOM 918 C C . THR A 1 112 ? -5.409 -5.105 2.327 1.00 96.06 112 THR A C 1
ATOM 920 O O . THR A 1 112 ? -5.227 -4.537 1.252 1.00 96.06 112 THR A O 1
ATOM 923 N N . LEU A 1 113 ? -4.395 -5.438 3.123 1.00 97.44 113 LEU A N 1
ATOM 924 C CA . LEU A 1 113 ? -3.004 -5.396 2.676 1.00 97.44 113 LEU A CA 1
ATOM 925 C C . LEU A 1 113 ? -2.716 -6.616 1.799 1.00 97.44 113 LEU A C 1
ATOM 927 O O . LEU A 1 113 ? -3.196 -7.707 2.128 1.00 97.44 113 LEU A O 1
ATOM 931 N N . PRO A 1 114 ? -1.910 -6.492 0.731 1.00 96.81 114 PRO A N 1
ATOM 932 C CA . PRO A 1 114 ? -1.469 -7.663 -0.013 1.00 96.81 114 PRO A CA 1
ATOM 933 C C . PRO A 1 114 ? -0.688 -8.611 0.904 1.00 96.81 114 PRO A C 1
ATOM 935 O O . PRO A 1 114 ? -0.028 -8.180 1.853 1.00 96.81 114 PRO A O 1
ATOM 938 N N . SER A 1 115 ? -0.749 -9.910 0.626 1.00 95.69 115 SER A N 1
ATOM 939 C CA . SER A 1 115 ? 0.286 -10.826 1.116 1.00 95.69 115 SER A CA 1
ATOM 940 C C . SER A 1 115 ? 1.610 -10.488 0.439 1.00 95.69 115 SER A C 1
ATOM 942 O O . SER A 1 115 ? 1.637 -9.907 -0.647 1.00 95.69 115 SER A O 1
ATOM 944 N N . GLU A 1 116 ? 2.719 -10.906 1.032 1.00 95.94 116 GLU A N 1
ATOM 945 C CA . GLU A 1 116 ? 4.033 -10.824 0.403 1.00 95.94 116 GLU A CA 1
ATOM 946 C C . GLU A 1 116 ? 4.049 -11.471 -0.992 1.00 95.94 116 GLU A C 1
ATOM 948 O O . GLU A 1 116 ? 4.651 -10.934 -1.922 1.00 95.94 116 GLU A O 1
ATOM 953 N N . ALA A 1 117 ? 3.359 -12.600 -1.157 1.00 94.62 117 ALA A N 1
ATOM 954 C CA . ALA A 1 117 ? 3.297 -13.300 -2.431 1.00 94.62 117 ALA A CA 1
ATOM 955 C C . ALA A 1 117 ? 2.466 -12.546 -3.483 1.00 94.62 117 ALA A C 1
ATOM 957 O O . ALA A 1 117 ? 2.877 -12.440 -4.639 1.00 94.62 117 ALA A O 1
ATOM 958 N N . GLU A 1 118 ? 1.311 -11.995 -3.099 1.00 95.69 118 GLU A N 1
ATOM 959 C CA . GLU A 1 118 ? 0.504 -11.137 -3.980 1.00 95.69 118 GLU A CA 1
ATOM 960 C C . GLU A 1 118 ? 1.272 -9.884 -4.392 1.00 95.69 118 GLU A C 1
ATOM 962 O O . GLU A 1 118 ? 1.222 -9.488 -5.557 1.00 95.69 118 GLU A O 1
ATOM 967 N N . TRP A 1 119 ? 2.005 -9.292 -3.450 1.00 97.62 119 TRP A N 1
ATOM 968 C CA . TRP A 1 119 ? 2.847 -8.136 -3.698 1.00 97.62 119 TRP A CA 1
ATOM 969 C C . TRP A 1 119 ? 3.943 -8.460 -4.718 1.00 97.62 119 TRP A C 1
ATOM 971 O O . TRP A 1 119 ? 4.079 -7.762 -5.724 1.00 97.62 119 TRP A O 1
ATOM 981 N N . GLU A 1 120 ? 4.685 -9.558 -4.517 1.00 96.62 120 GLU A N 1
ATOM 982 C CA . GLU A 1 120 ? 5.763 -9.943 -5.434 1.00 96.62 120 GLU A CA 1
ATOM 983 C C . GLU A 1 120 ? 5.224 -10.295 -6.818 1.00 96.62 120 GLU A C 1
ATOM 985 O O . GLU A 1 120 ? 5.813 -9.881 -7.817 1.00 96.62 120 GLU A O 1
ATOM 990 N N . LYS A 1 121 ? 4.078 -10.982 -6.899 1.00 95.12 121 LYS A N 1
ATOM 991 C CA . LYS A 1 121 ? 3.406 -11.214 -8.181 1.00 95.12 121 LYS A CA 1
ATOM 992 C C . LYS A 1 121 ? 3.049 -9.886 -8.845 1.00 95.12 121 LYS A C 1
ATOM 994 O O . LYS A 1 121 ? 3.362 -9.714 -10.017 1.00 95.12 121 LYS A O 1
ATOM 999 N N . GLY A 1 122 ? 2.464 -8.937 -8.113 1.00 95.81 122 GLY A N 1
ATOM 1000 C CA . GLY A 1 122 ? 2.128 -7.603 -8.620 1.00 95.81 122 GLY A CA 1
ATOM 1001 C C . GLY A 1 122 ? 3.329 -6.826 -9.172 1.00 95.81 122 GLY A C 1
ATOM 1002 O O . GLY A 1 122 ? 3.180 -6.100 -10.156 1.00 95.81 122 GLY A O 1
ATOM 1003 N N . ALA A 1 123 ? 4.515 -7.012 -8.586 1.00 97.12 123 ALA A N 1
ATOM 1004 C CA . ALA A 1 123 ? 5.758 -6.384 -9.029 1.00 97.12 123 ALA A CA 1
ATOM 1005 C C . ALA A 1 123 ? 6.411 -7.128 -10.212 1.00 97.12 123 ALA A C 1
ATOM 1007 O O . ALA A 1 123 ? 6.644 -6.544 -11.268 1.00 97.12 123 ALA A O 1
ATOM 1008 N N . ARG A 1 124 ? 6.708 -8.422 -10.050 1.00 95.44 124 ARG A N 1
ATOM 1009 C CA . ARG A 1 124 ? 7.534 -9.216 -10.979 1.00 95.44 124 ARG A CA 1
ATOM 1010 C C . ARG A 1 124 ? 6.742 -9.854 -12.123 1.00 95.44 124 ARG A C 1
ATOM 1012 O O . ARG A 1 124 ? 7.280 -10.067 -13.208 1.00 95.44 124 ARG A O 1
ATOM 1019 N N . GLY A 1 125 ? 5.477 -10.194 -11.896 1.00 93.62 125 GLY A N 1
ATOM 1020 C CA . GLY A 1 125 ? 4.750 -11.113 -12.771 1.00 93.62 125 GLY A CA 1
ATOM 1021 C C . GLY A 1 125 ? 4.842 -12.575 -12.326 1.00 93.62 125 GLY A C 1
ATOM 1022 O O . GLY A 1 125 ? 5.726 -12.960 -11.561 1.00 93.62 125 GLY A O 1
ATOM 1023 N N . GLY A 1 126 ? 3.911 -13.399 -12.816 1.00 91.44 126 GLY A N 1
ATOM 1024 C CA . GLY A 1 126 ? 3.986 -14.862 -12.716 1.00 91.44 126 GLY A CA 1
ATOM 1025 C C . GLY A 1 126 ? 4.711 -15.487 -13.913 1.00 91.44 126 GLY A C 1
ATOM 1026 O O . GLY A 1 126 ? 5.457 -14.807 -14.616 1.00 91.44 126 GLY A O 1
ATOM 1027 N N . ALA A 1 127 ? 4.454 -16.773 -14.181 1.00 92.25 127 ALA A N 1
ATOM 1028 C CA . ALA A 1 127 ? 4.860 -17.416 -15.440 1.00 92.25 127 ALA A CA 1
ATOM 1029 C C . ALA A 1 127 ? 4.219 -16.740 -16.664 1.00 92.25 127 ALA A C 1
ATOM 1031 O O . ALA A 1 127 ? 4.834 -16.639 -17.724 1.00 92.25 127 ALA A O 1
ATOM 1032 N N . GLU A 1 128 ? 2.999 -16.237 -16.484 1.00 93.94 128 GLU A N 1
ATOM 1033 C CA . GLU A 1 128 ? 2.254 -15.466 -17.468 1.00 93.94 128 GLU A CA 1
ATOM 1034 C C . GLU A 1 128 ? 1.862 -14.103 -16.895 1.00 93.94 128 GLU A C 1
ATOM 1036 O O . GLU A 1 128 ? 1.679 -13.927 -15.682 1.00 93.94 128 GLU A O 1
ATOM 1041 N N . VAL A 1 129 ? 1.751 -13.135 -17.795 1.00 95.12 129 VAL A N 1
ATOM 1042 C CA . VAL A 1 129 ? 1.339 -11.756 -17.528 1.00 95.12 129 VAL A CA 1
ATOM 1043 C C . VAL A 1 129 ? 0.338 -11.324 -18.595 1.00 95.12 129 VAL A C 1
ATOM 1045 O O . VAL A 1 129 ? 0.342 -11.880 -19.700 1.00 95.12 129 VAL A O 1
ATOM 1048 N N . PRO A 1 130 ? -0.519 -10.333 -18.311 1.00 95.31 130 PRO A N 1
ATOM 1049 C CA . PRO A 1 130 ? -1.456 -9.854 -19.306 1.00 95.31 130 PRO A CA 1
ATOM 1050 C C . PRO A 1 130 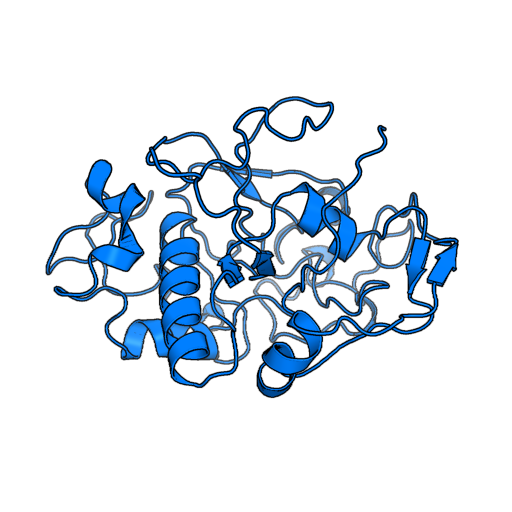? -0.712 -9.225 -20.490 1.00 95.31 130 PRO A C 1
ATOM 1052 O O . PRO A 1 130 ? 0.361 -8.638 -20.335 1.00 95.31 130 PRO A O 1
ATOM 1055 N N . VAL A 1 131 ? -1.291 -9.339 -21.685 1.00 96.31 131 VAL A N 1
ATOM 1056 C CA . VAL A 1 131 ? -0.788 -8.639 -22.879 1.00 96.31 131 VAL A CA 1
ATOM 1057 C C . VAL A 1 131 ? -0.884 -7.125 -22.678 1.00 96.31 131 VAL A C 1
ATOM 1059 O O . VAL A 1 131 ? 0.064 -6.407 -22.989 1.00 96.31 131 VAL A O 1
ATOM 1062 N N . GLU A 1 132 ? -1.994 -6.670 -22.090 1.00 95.38 132 GLU A N 1
ATOM 1063 C CA . GLU A 1 132 ? -2.220 -5.293 -21.655 1.00 95.38 132 GLU A CA 1
ATOM 1064 C C . GLU A 1 132 ? -2.725 -5.269 -20.205 1.00 95.38 132 GLU A C 1
ATOM 1066 O O . GLU A 1 132 ? -3.636 -6.031 -19.863 1.00 95.38 132 GLU A O 1
ATOM 1071 N N . PRO A 1 133 ? -2.180 -4.400 -19.336 1.00 95.19 133 PRO A N 1
ATOM 1072 C CA . PRO A 1 133 ? -2.597 -4.340 -17.944 1.00 95.19 133 PRO A CA 1
ATOM 1073 C C . PRO A 1 133 ? -4.047 -3.857 -17.814 1.00 95.19 133 PRO A C 1
ATOM 1075 O O . PRO A 1 133 ? -4.446 -2.828 -18.364 1.00 95.19 133 PRO A O 1
ATOM 1078 N N . LEU A 1 134 ? -4.843 -4.577 -17.023 1.00 95.31 134 LEU A N 1
ATOM 1079 C CA . LEU A 1 134 ? -6.218 -4.191 -16.727 1.00 95.31 134 LEU A CA 1
ATOM 1080 C C . LEU A 1 134 ? -6.256 -3.229 -15.532 1.00 95.31 134 LEU A C 1
ATOM 1082 O O . LEU A 1 134 ? -6.352 -3.651 -14.384 1.00 95.31 134 LEU A O 1
ATOM 1086 N N . VAL A 1 135 ? -6.225 -1.926 -15.812 1.00 96.25 135 VAL A N 1
ATOM 1087 C CA . VAL A 1 135 ? -6.342 -0.865 -14.796 1.00 96.25 135 VAL A CA 1
ATOM 1088 C C . VAL A 1 135 ? -7.721 -0.217 -14.875 1.00 96.25 135 VAL A C 1
ATOM 1090 O O . VAL A 1 135 ? -8.159 0.199 -15.951 1.00 96.25 135 VAL A O 1
ATOM 1093 N N . ARG A 1 136 ? -8.441 -0.145 -13.751 1.00 96.50 136 ARG A N 1
ATOM 1094 C CA . ARG A 1 136 ? -9.806 0.401 -13.684 1.00 96.50 136 ARG A CA 1
ATOM 1095 C C . ARG A 1 136 ? -10.013 1.242 -12.422 1.00 96.50 136 ARG A C 1
ATOM 1097 O O . ARG A 1 136 ? -9.412 0.934 -11.394 1.00 96.50 136 ARG A O 1
ATOM 1104 N N . PRO A 1 137 ? -10.860 2.287 -12.475 1.00 96.38 137 PRO A N 1
ATOM 1105 C CA . PRO A 1 137 ? -11.243 3.020 -11.277 1.00 96.38 137 PRO A CA 1
ATOM 1106 C C . PRO A 1 137 ? -12.059 2.123 -10.341 1.00 96.38 137 PRO A C 1
ATOM 1108 O O . PRO A 1 137 ? -12.771 1.222 -10.789 1.00 96.38 137 PRO A O 1
ATOM 1111 N N . VAL A 1 138 ? -12.014 2.423 -9.041 1.00 94.56 138 VAL A N 1
ATOM 1112 C CA . VAL A 1 138 ? -12.756 1.677 -8.010 1.00 94.56 138 VAL A CA 1
ATOM 1113 C C . VAL A 1 138 ? -14.259 1.579 -8.305 1.00 94.56 138 VAL A C 1
ATOM 1115 O O . VAL A 1 138 ? -14.880 0.555 -8.044 1.00 94.56 138 VAL A O 1
ATOM 1118 N N . THR A 1 139 ? -14.839 2.608 -8.923 1.00 96.56 139 THR A N 1
ATOM 1119 C CA . THR A 1 139 ? -16.263 2.669 -9.284 1.00 96.56 139 THR A CA 1
ATOM 1120 C C . THR A 1 139 ? -16.689 1.586 -10.278 1.00 96.56 139 THR A C 1
ATOM 1122 O O . THR A 1 139 ? -17.876 1.299 -10.392 1.00 96.56 139 THR A O 1
ATOM 1125 N N . ALA A 1 140 ? -15.738 0.960 -10.978 1.00 95.50 140 ALA A N 1
ATOM 1126 C CA . ALA A 1 140 ? -15.987 -0.142 -11.900 1.00 95.50 140 ALA A CA 1
ATOM 1127 C C . ALA A 1 140 ? -15.741 -1.532 -11.279 1.00 95.50 140 ALA A C 1
ATOM 1129 O O . ALA A 1 140 ? -15.946 -2.531 -11.965 1.00 95.50 140 ALA A O 1
ATOM 1130 N N . LEU A 1 141 ? -15.297 -1.633 -10.016 1.00 93.19 141 LEU A N 1
ATOM 1131 C CA . LEU A 1 141 ? -14.896 -2.918 -9.428 1.00 93.19 141 LEU A CA 1
ATOM 1132 C C . LEU A 1 141 ? -16.064 -3.884 -9.243 1.00 93.19 141 LEU A C 1
ATOM 1134 O O . LEU A 1 141 ? -15.947 -5.028 -9.664 1.00 93.19 141 LEU A O 1
ATOM 1138 N N . ALA A 1 142 ? -17.190 -3.458 -8.666 1.00 93.88 142 ALA A N 1
ATOM 1139 C CA . ALA A 1 142 ? -18.318 -4.353 -8.383 1.00 93.88 142 ALA A CA 1
ATOM 1140 C C . ALA A 1 142 ? -18.746 -5.251 -9.570 1.00 93.88 142 ALA A C 1
ATOM 1142 O O . ALA A 1 142 ? -18.768 -6.474 -9.397 1.00 93.88 142 ALA A O 1
ATOM 1143 N N . PRO A 1 143 ? -19.019 -4.724 -10.784 1.00 94.19 143 PRO A N 1
ATOM 1144 C CA . PRO A 1 143 ? -19.360 -5.578 -11.924 1.00 94.19 143 PRO A CA 1
ATOM 1145 C C . PRO A 1 143 ? -18.195 -6.470 -12.386 1.00 94.19 143 PRO A C 1
ATOM 1147 O O . PRO A 1 143 ? -18.435 -7.586 -12.843 1.00 94.19 143 PRO A O 1
ATOM 1150 N N . LEU A 1 144 ? -16.944 -6.017 -12.249 1.00 93.31 144 LEU A N 1
ATOM 1151 C CA . LEU A 1 144 ? -15.758 -6.800 -12.616 1.00 93.31 144 LEU A CA 1
ATOM 1152 C C . LEU A 1 144 ? -15.493 -7.951 -11.640 1.00 93.31 144 LEU A C 1
ATOM 1154 O O . LEU A 1 144 ? -15.041 -9.008 -12.060 1.00 93.31 144 LEU A O 1
ATOM 1158 N N . LEU A 1 145 ? -15.785 -7.767 -10.353 1.00 91.25 145 LEU A N 1
ATOM 1159 C CA . LEU A 1 145 ? -15.660 -8.813 -9.337 1.00 91.25 145 LEU A CA 1
ATOM 1160 C C . LEU A 1 145 ? -16.766 -9.864 -9.477 1.00 91.25 145 LEU A C 1
ATOM 1162 O O . LEU A 1 145 ? -16.511 -11.052 -9.306 1.00 91.25 145 LEU A O 1
ATOM 1166 N N . ALA A 1 146 ? -17.982 -9.437 -9.830 1.00 89.81 146 ALA A N 1
ATOM 1167 C CA . ALA A 1 146 ? -19.101 -10.343 -10.080 1.00 89.81 146 ALA A CA 1
ATOM 1168 C C . ALA A 1 146 ? -18.911 -11.174 -11.359 1.00 89.81 146 ALA A C 1
ATOM 1170 O O . ALA A 1 146 ? -19.294 -12.342 -11.407 1.00 89.81 146 ALA A O 1
ATOM 1171 N N . ARG A 1 147 ? -18.318 -10.579 -12.401 1.00 90.44 147 ARG A N 1
ATOM 1172 C CA . ARG A 1 147 ? -18.010 -11.258 -13.661 1.00 90.44 147 ARG A CA 1
ATOM 1173 C C . ARG A 1 147 ? -16.614 -10.860 -14.150 1.00 90.44 147 ARG A C 1
ATOM 1175 O O . ARG A 1 147 ? -16.504 -9.926 -14.953 1.00 90.44 147 ARG A O 1
ATOM 1182 N N . PRO A 1 148 ? -15.563 -11.568 -13.694 1.00 89.06 148 PRO A N 1
ATOM 1183 C CA . PRO A 1 148 ? -14.193 -11.296 -14.105 1.00 89.06 148 PRO A CA 1
ATOM 1184 C C . PRO A 1 148 ? -14.047 -11.317 -15.632 1.00 89.06 148 PRO A C 1
ATOM 1186 O O . PRO A 1 148 ? -14.520 -12.258 -16.276 1.00 89.06 148 PRO A O 1
ATOM 1189 N N . PRO A 1 149 ? -13.426 -10.292 -16.239 1.00 89.25 149 PRO A N 1
ATOM 1190 C CA . PRO A 1 149 ? -13.215 -10.271 -17.678 1.00 89.25 149 PRO A CA 1
ATOM 1191 C C . PRO A 1 149 ? -12.158 -11.299 -18.082 1.00 89.25 149 PRO A C 1
ATOM 1193 O O . PRO A 1 149 ? -11.223 -11.586 -17.333 1.00 89.25 149 PRO A O 1
ATOM 1196 N N . GLN A 1 150 ? -12.259 -11.800 -19.312 1.00 90.31 150 GLN A N 1
ATOM 1197 C CA . GLN A 1 150 ? -11.166 -12.549 -19.916 1.00 90.31 150 GLN A CA 1
ATOM 1198 C C . GLN A 1 150 ? -10.050 -11.570 -20.294 1.00 90.31 150 GLN A C 1
ATOM 1200 O O . GLN A 1 150 ? -10.260 -10.652 -21.085 1.00 90.31 150 GLN A O 1
ATOM 1205 N N . VAL A 1 151 ? -8.865 -11.760 -19.720 1.00 91.56 151 VAL A N 1
ATOM 1206 C CA . VAL A 1 151 ? -7.680 -10.949 -20.017 1.00 91.56 151 VAL A CA 1
ATOM 1207 C C . VAL A 1 151 ? -6.706 -11.808 -20.805 1.00 91.56 151 VAL A C 1
ATOM 1209 O O . VAL A 1 151 ? -6.256 -12.837 -20.298 1.00 91.56 151 VAL A O 1
ATOM 1212 N N . ALA A 1 152 ? -6.378 -11.391 -22.029 1.00 95.69 152 ALA A N 1
ATOM 1213 C CA . ALA A 1 152 ? -5.384 -12.074 -22.848 1.00 95.69 152 ALA A CA 1
ATOM 1214 C C . ALA A 1 152 ? -4.041 -12.135 -22.106 1.00 95.69 152 ALA A C 1
ATOM 1216 O O . ALA A 1 152 ? -3.555 -11.117 -21.609 1.00 95.69 152 ALA A O 1
ATOM 1217 N N . GLN A 1 153 ? -3.459 -13.330 -22.025 1.00 95.75 153 GLN A N 1
ATOM 1218 C CA . GLN A 1 153 ? -2.182 -13.580 -21.361 1.00 95.75 153 GLN A CA 1
ATOM 1219 C C . GLN A 1 153 ? -1.083 -13.833 -22.393 1.00 95.75 153 GLN A C 1
ATOM 1221 O O . GLN A 1 153 ? -1.346 -14.237 -23.526 1.00 95.75 153 GLN A O 1
ATOM 1226 N N . ARG A 1 154 ? 0.159 -13.611 -21.974 1.00 96.38 154 ARG A N 1
ATOM 1227 C CA . ARG A 1 154 ? 1.376 -14.032 -22.667 1.00 96.38 154 ARG A CA 1
ATOM 1228 C C . ARG A 1 154 ? 2.371 -14.589 -21.655 1.00 96.38 154 ARG A C 1
ATOM 1230 O O . ARG A 1 154 ? 2.316 -14.237 -20.475 1.00 96.38 154 ARG A O 1
ATOM 1237 N N . ALA A 1 155 ? 3.330 -15.382 -22.129 1.00 97.06 155 ALA A N 1
ATOM 1238 C CA . ALA A 1 155 ? 4.487 -15.761 -21.323 1.00 97.06 155 ALA A CA 1
ATOM 1239 C C . ALA A 1 155 ? 5.195 -14.505 -20.786 1.00 97.06 155 ALA A C 1
ATOM 1241 O O . ALA A 1 155 ? 5.360 -13.521 -21.511 1.00 97.06 155 ALA A O 1
ATOM 1242 N N . ASN A 1 156 ? 5.599 -14.530 -19.516 1.00 95.19 156 ASN A N 1
ATOM 1243 C CA . ASN A 1 156 ? 6.272 -13.404 -18.884 1.00 95.19 156 ASN A CA 1
ATOM 1244 C C . ASN A 1 156 ? 7.742 -13.327 -19.333 1.00 95.19 156 ASN A C 1
ATOM 1246 O O . ASN A 1 156 ? 8.541 -14.166 -18.909 1.00 95.19 156 ASN A O 1
ATOM 1250 N N . PRO A 1 157 ? 8.145 -12.310 -20.120 1.00 90.75 157 PRO A N 1
ATOM 1251 C CA . PRO A 1 157 ? 9.537 -12.166 -20.544 1.00 90.75 157 PRO A CA 1
ATOM 1252 C C . PRO A 1 157 ? 10.480 -11.833 -19.375 1.00 90.75 157 PRO A C 1
ATOM 1254 O O . PRO A 1 157 ? 11.687 -12.006 -19.496 1.00 90.75 157 PRO A O 1
ATOM 1257 N N . GLY A 1 158 ? 9.938 -11.363 -18.246 1.00 89.06 158 GLY A N 1
ATOM 1258 C CA . GLY A 1 158 ? 10.666 -10.977 -17.039 1.00 89.06 158 GLY A CA 1
ATOM 1259 C C . GLY A 1 158 ? 10.398 -11.886 -15.841 1.00 89.06 158 GLY A C 1
ATOM 1260 O O . GLY A 1 158 ? 10.491 -11.424 -14.708 1.00 89.06 158 GLY A O 1
ATOM 1261 N N . ALA A 1 159 ? 10.067 -13.169 -16.041 1.00 87.38 159 ALA A N 1
ATOM 1262 C CA . ALA A 1 159 ? 9.731 -14.087 -14.940 1.00 87.38 159 ALA A CA 1
ATOM 1263 C C . ALA A 1 159 ? 10.827 -14.199 -13.859 1.00 87.38 159 ALA A C 1
ATOM 1265 O O . ALA A 1 159 ? 10.538 -14.520 -12.708 1.00 87.38 159 ALA A O 1
ATOM 1266 N N . GLN A 1 160 ? 12.082 -13.912 -14.215 1.00 87.62 160 GLN A N 1
ATOM 1267 C CA . GLN A 1 160 ? 13.224 -13.888 -13.296 1.00 87.62 160 GLN A CA 1
ATOM 1268 C C . GLN A 1 160 ? 13.805 -12.483 -13.082 1.00 87.62 160 GLN A C 1
ATOM 1270 O O . GLN A 1 160 ? 14.802 -12.353 -12.376 1.00 87.62 160 GLN A O 1
ATOM 1275 N N . ALA A 1 161 ? 13.159 -11.441 -13.617 1.00 93.56 161 ALA A N 1
ATOM 1276 C CA . ALA A 1 161 ? 13.667 -10.077 -13.572 1.00 93.56 161 ALA A CA 1
ATOM 1277 C C . ALA A 1 161 ? 13.924 -9.613 -12.133 1.00 93.56 161 ALA A C 1
ATOM 1279 O O . ALA A 1 161 ? 13.110 -9.839 -11.229 1.00 93.56 161 ALA A O 1
ATOM 1280 N N . VAL A 1 162 ? 15.068 -8.969 -11.912 1.00 96.88 162 VAL A N 1
ATOM 1281 C CA . VAL A 1 162 ? 15.446 -8.448 -10.588 1.00 96.88 162 VAL A CA 1
ATOM 1282 C C . VAL A 1 162 ? 14.545 -7.286 -10.157 1.00 96.88 162 VAL A C 1
ATOM 1284 O O . VAL A 1 162 ? 14.165 -7.215 -8.988 1.00 96.88 162 VAL A O 1
ATOM 1287 N N . PHE A 1 163 ? 14.181 -6.417 -11.095 1.00 98.00 163 PHE A N 1
ATOM 1288 C CA . PHE A 1 163 ? 13.307 -5.255 -10.935 1.00 98.00 163 PHE A CA 1
ATOM 1289 C C . PHE A 1 163 ? 12.053 -5.408 -11.812 1.00 98.00 163 PHE A C 1
ATOM 1291 O O . PHE A 1 163 ? 11.979 -6.306 -12.652 1.00 98.00 163 PHE A O 1
ATOM 1298 N N . THR A 1 164 ? 11.068 -4.513 -11.681 1.00 97.06 164 THR A N 1
ATOM 1299 C CA . THR A 1 164 ? 9.844 -4.549 -12.514 1.00 97.06 164 THR A CA 1
ATOM 1300 C C . THR A 1 164 ? 10.132 -4.311 -14.006 1.00 97.06 164 THR A C 1
ATOM 1302 O O . THR A 1 164 ? 9.307 -4.640 -14.857 1.00 97.06 164 THR A O 1
ATOM 1305 N N . TRP A 1 165 ? 11.316 -3.775 -14.327 1.00 95.81 165 TRP A N 1
ATOM 1306 C CA . TRP A 1 165 ? 11.768 -3.404 -15.672 1.00 95.81 165 TRP A CA 1
ATOM 1307 C C . TRP A 1 165 ? 12.957 -4.222 -16.204 1.00 95.81 165 TRP A C 1
ATOM 1309 O O . TRP A 1 165 ? 13.498 -3.881 -17.255 1.00 95.81 165 TRP A O 1
ATOM 1319 N N . GLY A 1 166 ? 13.393 -5.276 -15.508 1.00 95.81 166 GLY A N 1
ATOM 1320 C CA . GLY A 1 166 ? 14.523 -6.115 -15.930 1.00 95.81 166 GLY A CA 1
ATOM 1321 C C . GLY A 1 166 ? 15.594 -6.260 -14.853 1.00 95.81 166 GLY A C 1
ATOM 1322 O O . GLY A 1 166 ? 15.310 -6.124 -13.668 1.00 95.81 166 GLY A O 1
ATOM 1323 N N . ASP A 1 167 ? 16.829 -6.552 -15.260 1.00 96.38 167 ASP A N 1
ATOM 1324 C CA . ASP A 1 167 ? 17.877 -6.993 -14.323 1.00 96.38 167 ASP A CA 1
ATOM 1325 C C . ASP A 1 167 ? 18.832 -5.895 -13.862 1.00 96.38 167 ASP A C 1
ATOM 1327 O O . ASP A 1 167 ? 19.551 -6.068 -12.879 1.00 96.38 167 ASP A O 1
ATOM 1331 N N . ARG A 1 168 ? 18.862 -4.762 -14.569 1.00 96.19 168 ARG A N 1
ATOM 1332 C CA . ARG A 1 168 ? 19.775 -3.660 -14.261 1.00 96.19 168 ARG A CA 1
ATOM 1333 C C . ARG A 1 168 ? 19.057 -2.561 -13.475 1.00 96.19 168 ARG A C 1
ATOM 1335 O O . ARG A 1 168 ? 17.937 -2.195 -13.847 1.00 96.19 168 ARG A O 1
ATOM 1342 N N . PRO A 1 169 ? 19.688 -2.016 -12.420 1.00 96.06 169 PRO A N 1
ATOM 1343 C CA . PRO A 1 169 ? 19.141 -0.862 -11.723 1.00 96.06 169 PRO A CA 1
ATOM 1344 C C . PRO A 1 169 ? 19.082 0.342 -12.669 1.00 96.06 169 PRO A C 1
ATOM 1346 O O . PRO A 1 169 ? 19.976 0.538 -13.494 1.00 96.06 169 PRO A O 1
ATOM 1349 N N . ASP A 1 170 ? 18.025 1.140 -12.547 1.00 96.94 170 ASP A N 1
ATOM 1350 C CA . ASP A 1 170 ? 17.809 2.349 -13.344 1.00 96.94 170 ASP A CA 1
ATOM 1351 C C . ASP A 1 170 ? 17.191 3.432 -12.441 1.00 96.94 170 ASP A C 1
ATOM 1353 O O . ASP A 1 170 ? 16.027 3.300 -12.044 1.00 96.94 170 ASP A O 1
ATOM 1357 N N . PRO A 1 171 ? 17.939 4.495 -12.085 1.00 95.06 171 PRO A N 1
ATOM 1358 C CA . PRO A 1 171 ? 17.439 5.542 -11.195 1.00 95.06 171 PRO A CA 1
ATOM 1359 C C . PRO A 1 171 ? 16.277 6.341 -11.807 1.00 95.06 171 PRO A C 1
ATOM 1361 O O . PRO A 1 171 ? 15.554 7.008 -11.077 1.00 95.06 171 PRO A O 1
ATOM 1364 N N . ASN A 1 172 ? 16.024 6.245 -13.117 1.00 96.31 172 ASN A N 1
ATOM 1365 C CA . ASN A 1 172 ? 14.874 6.901 -13.750 1.00 96.31 172 ASN A CA 1
ATOM 1366 C C . ASN A 1 172 ? 13.564 6.107 -13.605 1.00 96.31 172 ASN A C 1
ATOM 1368 O O . ASN A 1 172 ? 12.528 6.518 -14.131 1.00 96.31 172 ASN A O 1
ATOM 1372 N N . ARG A 1 173 ? 13.588 4.953 -12.925 1.00 98.06 173 ARG A N 1
ATOM 1373 C CA . ARG A 1 173 ? 12.430 4.050 -12.808 1.00 98.06 173 ARG A CA 1
ATOM 1374 C C . ARG A 1 173 ? 11.921 3.839 -11.388 1.00 98.06 173 ARG A C 1
ATOM 1376 O O . ARG A 1 173 ? 10.836 3.287 -11.233 1.00 98.06 173 ARG A O 1
ATOM 1383 N N . ALA A 1 174 ? 12.645 4.298 -10.372 1.00 98.19 174 ALA A N 1
ATOM 1384 C CA . ALA A 1 174 ? 12.190 4.258 -8.986 1.00 98.19 174 ALA A CA 1
ATOM 1385 C C . ALA A 1 174 ? 12.882 5.321 -8.129 1.00 98.19 174 ALA A C 1
ATOM 1387 O O . ALA A 1 174 ? 14.097 5.509 -8.227 1.00 98.19 174 ALA A O 1
ATOM 1388 N N . ASN A 1 175 ? 12.124 5.940 -7.219 1.00 98.38 175 ASN A N 1
ATOM 1389 C CA . ASN A 1 175 ? 12.692 6.816 -6.200 1.00 98.38 175 ASN A CA 1
ATOM 1390 C C . ASN A 1 175 ? 13.518 5.993 -5.200 1.00 98.38 175 ASN A C 1
ATOM 1392 O O . ASN A 1 175 ? 12.978 5.193 -4.438 1.00 98.38 175 ASN A O 1
ATOM 1396 N N . SER A 1 176 ? 14.827 6.195 -5.213 1.00 98.06 176 SER A N 1
ATOM 1397 C CA . SER A 1 176 ? 15.827 5.457 -4.439 1.00 98.06 176 SER A CA 1
ATOM 1398 C C . SER A 1 176 ? 16.964 6.386 -4.034 1.00 98.06 176 SER A C 1
ATOM 1400 O O . SER A 1 176 ? 17.030 7.533 -4.496 1.00 98.06 176 SER A O 1
ATOM 1402 N N . LYS A 1 177 ? 17.902 5.887 -3.224 1.00 97.94 177 LYS A N 1
ATOM 1403 C CA . LYS A 1 177 ? 19.077 6.651 -2.787 1.00 97.94 177 LYS A CA 1
ATOM 1404 C C . LYS A 1 177 ? 19.841 7.235 -3.979 1.00 97.94 177 LYS A C 1
ATOM 1406 O O . LYS A 1 177 ? 20.326 8.360 -3.910 1.00 97.94 177 LYS A O 1
ATOM 1411 N N . GLU A 1 178 ? 19.923 6.481 -5.070 1.00 96.50 178 GLU A N 1
ATOM 1412 C CA . GLU A 1 178 ? 20.637 6.823 -6.299 1.00 96.50 178 GLU A CA 1
ATOM 1413 C C . GLU A 1 178 ? 20.008 7.989 -7.071 1.00 96.50 178 GLU A C 1
ATOM 1415 O O . GLU A 1 178 ? 20.702 8.640 -7.847 1.00 96.50 178 GLU A O 1
ATOM 1420 N N . THR A 1 179 ? 18.725 8.291 -6.851 1.00 96.75 179 THR A N 1
ATOM 1421 C CA . THR A 1 179 ? 18.080 9.462 -7.470 1.00 96.75 179 THR A CA 1
ATOM 1422 C C . THR A 1 179 ? 18.535 10.784 -6.860 1.00 96.75 179 THR A C 1
ATOM 1424 O O . THR A 1 179 ? 18.404 11.827 -7.493 1.00 96.75 179 THR A O 1
ATOM 1427 N N . GLY A 1 180 ? 19.034 10.764 -5.618 1.00 97.00 180 GLY A N 1
ATOM 1428 C CA . GLY A 1 180 ? 19.405 11.972 -4.882 1.00 97.00 180 GLY A CA 1
ATOM 1429 C C . GLY A 1 180 ? 18.228 12.844 -4.424 1.00 97.00 180 GLY A C 1
ATOM 1430 O O . GLY A 1 180 ? 18.476 13.906 -3.863 1.00 97.00 180 GLY A O 1
ATOM 1431 N N . ILE A 1 181 ? 16.968 12.416 -4.607 1.00 97.25 181 ILE A N 1
ATOM 1432 C CA . ILE A 1 181 ? 15.774 13.178 -4.181 1.00 97.25 181 ILE A CA 1
ATOM 1433 C C . ILE A 1 181 ? 15.766 13.395 -2.660 1.00 97.25 181 ILE A C 1
ATOM 1435 O O . ILE A 1 181 ? 15.367 14.453 -2.182 1.00 97.25 181 ILE A O 1
ATOM 1439 N N . GLY A 1 182 ? 16.218 12.398 -1.890 1.00 97.25 182 GLY A N 1
ATOM 1440 C CA . GLY A 1 182 ? 16.402 12.521 -0.439 1.00 97.25 182 GLY A CA 1
ATOM 1441 C C . GLY A 1 182 ? 15.106 12.580 0.379 1.00 97.25 182 GLY A C 1
ATOM 1442 O O . GLY A 1 182 ? 15.152 12.892 1.566 1.00 97.25 182 GLY A O 1
ATOM 1443 N N . THR A 1 183 ? 13.960 12.288 -0.238 1.00 97.94 183 THR A N 1
ATOM 1444 C CA . THR A 1 183 ? 12.649 12.183 0.410 1.00 97.94 183 THR A CA 1
ATOM 1445 C C . THR A 1 183 ? 11.660 11.423 -0.487 1.00 97.94 183 THR A C 1
ATOM 1447 O O . THR A 1 183 ? 12.005 11.003 -1.595 1.00 97.94 183 THR A O 1
ATOM 1450 N N . THR A 1 184 ? 10.424 11.237 -0.019 1.00 98.12 184 THR A N 1
ATOM 1451 C CA . THR A 1 184 ? 9.329 10.704 -0.847 1.00 98.12 184 THR A CA 1
ATOM 1452 C C . THR A 1 184 ? 9.052 11.611 -2.048 1.00 98.12 184 THR A C 1
ATOM 1454 O O . THR A 1 184 ? 9.273 12.819 -1.997 1.00 98.12 184 THR A O 1
ATOM 1457 N N . SER A 1 185 ? 8.528 11.039 -3.126 1.00 97.94 185 SER A N 1
ATOM 1458 C CA . SER A 1 185 ? 8.042 11.781 -4.294 1.00 97.94 185 SER A CA 1
ATOM 1459 C C . SER A 1 185 ? 6.537 11.598 -4.444 1.00 97.94 185 SER A C 1
ATOM 1461 O O . SER A 1 185 ? 5.989 10.586 -3.995 1.00 97.94 185 SER A O 1
ATOM 1463 N N . ALA A 1 186 ? 5.872 12.540 -5.116 1.00 98.06 186 ALA A N 1
ATOM 1464 C CA . ALA A 1 186 ? 4.487 12.352 -5.528 1.00 98.06 186 ALA A CA 1
ATOM 1465 C C . ALA A 1 186 ? 4.344 11.063 -6.353 1.00 98.06 186 ALA A C 1
ATOM 1467 O O . ALA A 1 186 ? 5.219 10.726 -7.156 1.00 98.06 186 ALA A O 1
ATOM 1468 N N . VAL A 1 187 ? 3.242 10.343 -6.149 1.00 98.31 187 VAL A N 1
ATOM 1469 C CA . VAL A 1 187 ? 2.986 9.107 -6.890 1.00 98.31 187 VAL A CA 1
ATOM 1470 C C . VAL A 1 187 ? 2.841 9.394 -8.387 1.00 98.31 187 VAL A C 1
ATOM 1472 O O . VAL A 1 187 ? 2.181 10.352 -8.791 1.00 98.31 187 VAL A O 1
ATOM 1475 N N . GLY A 1 188 ? 3.453 8.552 -9.220 1.00 97.06 188 GLY A N 1
ATOM 1476 C CA . GLY A 1 188 ? 3.416 8.675 -10.679 1.00 97.06 188 GLY A CA 1
ATOM 1477 C C . GLY A 1 188 ? 4.622 9.395 -11.289 1.00 97.06 188 GLY A C 1
ATOM 1478 O O . GLY A 1 188 ? 4.687 9.510 -12.512 1.00 97.06 188 GLY A O 1
ATOM 1479 N N . CYS A 1 189 ? 5.602 9.819 -10.485 1.00 97.38 189 CYS A N 1
ATOM 1480 C CA . CYS A 1 189 ? 6.835 10.438 -10.984 1.00 97.38 189 CYS A CA 1
ATOM 1481 C C . CYS A 1 189 ? 7.740 9.460 -11.756 1.00 97.38 189 CYS A C 1
ATOM 1483 O O . CYS A 1 189 ? 8.591 9.903 -12.524 1.00 97.38 189 CYS A O 1
ATOM 1485 N N . PHE A 1 190 ? 7.547 8.147 -11.589 1.00 97.69 190 PHE A N 1
ATOM 1486 C CA . PHE A 1 190 ? 8.387 7.107 -12.195 1.00 97.69 190 PHE A CA 1
ATOM 1487 C C . PHE A 1 190 ? 7.592 6.169 -13.124 1.00 97.69 190 PHE A C 1
ATOM 1489 O O . PHE A 1 190 ? 7.438 4.979 -12.834 1.00 97.69 190 PHE A O 1
ATOM 1496 N N . PRO A 1 191 ? 7.092 6.654 -14.279 1.00 96.94 191 PRO A N 1
ATOM 1497 C CA . PRO A 1 191 ? 6.280 5.844 -15.195 1.00 96.94 191 PRO A CA 1
ATOM 1498 C C . PRO A 1 191 ? 7.061 4.681 -15.828 1.00 96.94 191 PRO A C 1
ATOM 1500 O O . PRO A 1 191 ? 6.471 3.672 -16.205 1.00 96.94 191 PRO A O 1
ATOM 1503 N N . GLY A 1 192 ? 8.393 4.776 -15.902 1.00 97.06 192 GLY A N 1
ATOM 1504 C CA . GLY A 1 192 ? 9.248 3.673 -16.347 1.00 97.06 192 GLY A CA 1
ATOM 1505 C C . GLY A 1 192 ? 9.313 2.499 -15.359 1.00 97.06 192 GLY A C 1
ATOM 1506 O O . GLY A 1 192 ? 9.797 1.431 -15.728 1.00 97.06 192 GLY A O 1
ATOM 1507 N N . GLY A 1 193 ? 8.836 2.675 -14.124 1.00 97.19 193 GLY A N 1
ATOM 1508 C CA . GLY A 1 193 ? 8.834 1.652 -13.076 1.00 97.19 193 GLY A CA 1
ATOM 1509 C C . GLY A 1 193 ? 7.609 0.736 -13.055 1.00 97.19 193 GLY A C 1
ATOM 1510 O O . GLY A 1 193 ? 7.544 -0.179 -12.233 1.00 97.19 193 GLY A O 1
ATOM 1511 N N . VAL A 1 194 ? 6.618 0.995 -13.911 1.00 97.81 194 VAL A N 1
ATOM 1512 C CA . VAL A 1 194 ? 5.322 0.305 -13.890 1.00 97.81 194 VAL A CA 1
ATOM 1513 C C . VAL A 1 194 ? 5.484 -1.181 -14.223 1.00 97.81 194 VAL A C 1
ATOM 1515 O O . VAL A 1 194 ? 6.147 -1.545 -15.194 1.00 97.81 194 VAL A O 1
ATOM 1518 N N . SER A 1 195 ? 4.869 -2.047 -13.415 1.00 97.06 195 SER A N 1
ATOM 1519 C CA . SER A 1 195 ? 4.911 -3.495 -13.616 1.00 97.06 195 SER A CA 1
ATOM 1520 C C . SER A 1 195 ? 4.072 -3.949 -14.814 1.00 97.06 195 SER A C 1
ATOM 1522 O O . SER A 1 195 ? 3.211 -3.226 -15.315 1.00 97.06 195 SER A O 1
ATOM 1524 N N . GLN A 1 196 ? 4.247 -5.206 -15.231 1.00 96.31 196 GLN A N 1
ATOM 1525 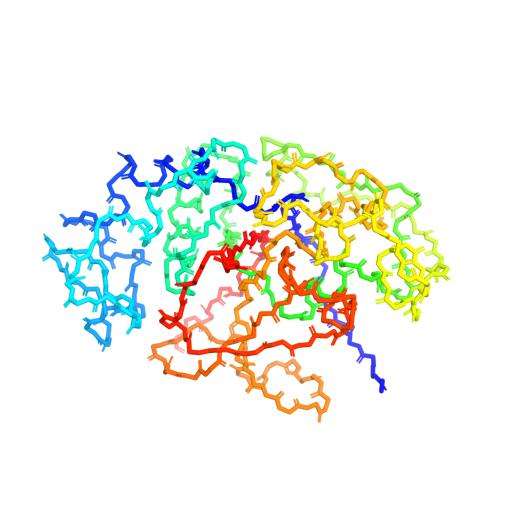C CA . GLN A 1 196 ? 3.439 -5.823 -16.296 1.00 96.31 196 GLN A CA 1
ATOM 1526 C C . GLN A 1 196 ? 1.933 -5.883 -15.961 1.00 96.31 196 GLN A C 1
ATOM 1528 O O . GLN A 1 196 ? 1.113 -6.051 -16.858 1.00 96.31 196 GLN A O 1
ATOM 1533 N N . TYR A 1 197 ? 1.553 -5.727 -14.686 1.00 95.94 197 TYR A N 1
ATOM 1534 C CA . TYR A 1 197 ? 0.154 -5.640 -14.247 1.00 95.94 197 TYR A CA 1
ATOM 1535 C C . TYR A 1 197 ? -0.371 -4.197 -14.157 1.00 95.94 197 TYR A C 1
ATOM 1537 O O . TYR A 1 197 ? -1.530 -3.993 -13.808 1.00 95.94 197 TYR A O 1
ATOM 1545 N N . GLY A 1 198 ? 0.453 -3.193 -14.473 1.00 97.25 198 GLY A N 1
ATOM 1546 C CA . GLY A 1 198 ? 0.091 -1.779 -14.376 1.00 97.25 198 GLY A CA 1
ATOM 1547 C C . GLY A 1 198 ? 0.270 -1.181 -12.979 1.00 97.25 198 GLY A C 1
ATOM 1548 O O . GLY A 1 198 ? -0.057 -0.011 -12.786 1.00 97.25 198 GLY A O 1
ATOM 1549 N N . ALA A 1 199 ? 0.797 -1.944 -12.015 1.00 97.81 199 ALA A N 1
ATOM 1550 C CA . ALA A 1 199 ? 1.095 -1.440 -10.679 1.00 97.81 199 ALA A CA 1
ATOM 1551 C C . ALA A 1 199 ? 2.344 -0.550 -10.730 1.00 97.81 199 ALA A C 1
ATOM 1553 O O . ALA A 1 199 ? 3.418 -0.972 -11.165 1.00 97.81 199 ALA A O 1
ATOM 1554 N N . ALA A 1 200 ? 2.185 0.699 -10.317 1.00 98.12 200 ALA A N 1
ATOM 1555 C CA . ALA A 1 200 ? 3.213 1.721 -10.335 1.00 98.12 200 ALA A CA 1
ATOM 1556 C C . ALA A 1 200 ? 3.906 1.825 -8.973 1.00 98.12 200 ALA A C 1
ATOM 1558 O O . ALA A 1 200 ? 3.304 1.556 -7.929 1.00 98.12 200 ALA A O 1
ATOM 1559 N N . GLU A 1 201 ? 5.175 2.240 -9.012 1.00 97.62 201 GLU A N 1
ATOM 1560 C CA . GLU A 1 201 ? 6.003 2.478 -7.821 1.00 97.62 201 GLU A CA 1
ATOM 1561 C C . GLU A 1 201 ? 5.979 1.297 -6.842 1.00 97.62 201 GLU A C 1
ATOM 1563 O O . GLU A 1 201 ? 5.929 1.468 -5.633 1.00 97.62 201 GLU A O 1
ATOM 1568 N N . MET A 1 202 ? 6.008 0.075 -7.388 1.00 98.44 202 MET A N 1
ATOM 1569 C CA . MET A 1 202 ? 6.216 -1.141 -6.597 1.00 98.44 202 MET A CA 1
ATOM 1570 C C . MET A 1 202 ? 7.633 -1.187 -6.011 1.00 98.44 202 MET A C 1
ATOM 1572 O O . MET A 1 202 ? 7.889 -1.946 -5.093 1.00 98.44 202 MET A O 1
ATOM 1576 N N . LEU A 1 203 ? 8.586 -0.433 -6.562 1.00 98.50 203 LEU A N 1
ATOM 1577 C CA . LEU A 1 203 ? 9.960 -0.384 -6.073 1.00 98.50 203 LEU A CA 1
ATOM 1578 C C . LEU A 1 203 ? 10.318 1.062 -5.739 1.00 98.50 203 LEU A C 1
ATOM 1580 O O . LEU A 1 203 ? 10.061 1.959 -6.544 1.00 98.50 203 LEU A O 1
ATOM 1584 N N . GLY A 1 204 ? 10.946 1.269 -4.584 1.00 98.25 204 GLY A N 1
ATOM 1585 C CA . GLY A 1 204 ? 11.325 2.588 -4.096 1.00 98.25 204 GLY A CA 1
ATOM 1586 C C . GLY A 1 204 ? 10.149 3.410 -3.565 1.00 98.25 204 GLY A C 1
ATOM 1587 O O . GLY A 1 204 ? 9.056 2.909 -3.332 1.00 98.25 204 GLY A O 1
ATOM 1588 N N . ASN A 1 205 ? 10.393 4.707 -3.378 1.00 98.38 205 ASN A N 1
ATOM 1589 C CA . ASN A 1 205 ? 9.513 5.668 -2.708 1.00 98.38 205 ASN A CA 1
ATOM 1590 C C . ASN A 1 205 ? 9.265 5.284 -1.238 1.00 98.38 205 ASN A C 1
ATOM 1592 O O . ASN A 1 205 ? 9.886 5.870 -0.354 1.00 98.38 205 ASN A O 1
ATOM 1596 N N . VAL A 1 206 ? 8.474 4.251 -0.952 1.00 98.62 206 VAL A N 1
ATOM 1597 C CA . VAL A 1 206 ? 8.223 3.760 0.410 1.00 98.62 206 VAL A CA 1
ATOM 1598 C C . VAL A 1 206 ? 8.244 2.237 0.474 1.00 98.62 206 VAL A C 1
ATOM 1600 O O . VAL A 1 206 ? 7.762 1.553 -0.421 1.00 98.62 206 VAL A O 1
ATOM 1603 N N . TRP A 1 207 ? 8.731 1.706 1.593 1.00 98.75 207 TRP A N 1
ATOM 1604 C CA . TRP A 1 207 ? 8.416 0.347 1.999 1.00 98.75 207 TRP A CA 1
ATOM 1605 C C . TRP A 1 207 ? 6.910 0.192 2.142 1.00 98.75 207 TRP A C 1
ATOM 1607 O O . TRP A 1 207 ? 6.248 1.060 2.710 1.00 98.75 207 TRP A O 1
ATOM 1617 N N . GLU A 1 208 ? 6.385 -0.941 1.696 1.00 98.81 208 GLU A N 1
ATOM 1618 C CA . GLU A 1 208 ? 4.959 -1.224 1.774 1.00 98.81 208 GLU A CA 1
ATOM 1619 C C . GLU A 1 208 ? 4.684 -2.387 2.720 1.00 98.81 208 GLU A C 1
ATOM 1621 O O . GLU A 1 208 ? 5.192 -3.497 2.526 1.00 98.81 208 GLU A O 1
ATOM 1626 N N . TRP A 1 209 ? 3.860 -2.132 3.738 1.00 98.81 209 TRP A N 1
ATOM 1627 C CA . TRP A 1 209 ? 3.351 -3.174 4.623 1.00 98.81 209 TRP A CA 1
ATOM 1628 C C . TRP A 1 209 ? 2.564 -4.239 3.859 1.00 98.81 209 TRP A C 1
ATOM 1630 O O . TRP A 1 209 ? 1.677 -3.936 3.059 1.00 98.81 209 TRP A O 1
ATOM 1640 N N . THR A 1 210 ? 2.841 -5.501 4.180 1.00 98.19 210 THR A N 1
ATOM 1641 C CA . THR A 1 210 ? 2.037 -6.655 3.762 1.00 98.19 210 THR A CA 1
ATOM 1642 C C . THR A 1 210 ? 1.327 -7.255 4.975 1.00 98.19 210 THR A C 1
ATOM 1644 O O . THR A 1 210 ? 1.713 -7.010 6.121 1.00 98.19 210 THR A O 1
ATOM 1647 N N . ARG A 1 211 ? 0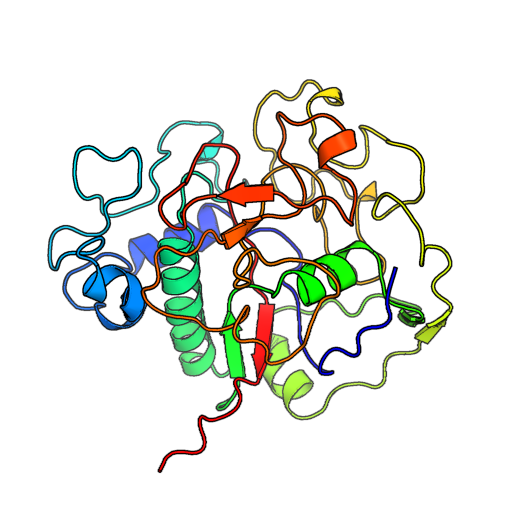.289 -8.068 4.762 1.00 96.06 211 ARG A N 1
ATOM 1648 C CA . ARG A 1 211 ? -0.348 -8.805 5.873 1.00 96.06 211 ARG A CA 1
ATOM 1649 C C . ARG A 1 211 ? 0.495 -9.985 6.383 1.00 96.06 211 ARG A C 1
ATOM 1651 O O . ARG A 1 211 ? 0.270 -10.449 7.501 1.00 96.06 211 ARG A O 1
ATOM 1658 N N . SER A 1 212 ? 1.474 -10.435 5.597 1.00 96.19 212 SER A N 1
ATOM 1659 C CA . SER A 1 212 ? 2.280 -11.614 5.899 1.00 96.19 212 SER A CA 1
ATOM 1660 C C . SER A 1 212 ? 3.178 -11.403 7.122 1.00 96.19 212 SER A C 1
ATOM 1662 O O . SER A 1 212 ? 3.956 -10.447 7.197 1.00 96.19 212 SER A O 1
ATOM 1664 N N . LYS A 1 213 ? 3.121 -12.346 8.063 1.00 97.00 213 LYS A N 1
ATOM 1665 C CA . LYS A 1 213 ? 4.154 -12.564 9.079 1.00 97.00 213 LYS A CA 1
ATOM 1666 C C . LYS A 1 213 ? 5.455 -12.970 8.396 1.00 97.00 213 LYS A C 1
ATOM 1668 O O . LYS A 1 213 ? 5.450 -13.696 7.398 1.00 97.00 213 LYS A O 1
ATOM 1673 N N . TYR A 1 214 ? 6.579 -12.517 8.936 1.00 95.94 214 TYR A N 1
ATOM 1674 C CA . TYR A 1 214 ? 7.883 -12.938 8.450 1.00 95.94 214 TYR A CA 1
ATOM 1675 C C . TYR A 1 214 ? 8.153 -14.378 8.886 1.00 95.94 214 TYR A C 1
ATOM 1677 O O . TYR A 1 214 ? 8.266 -14.682 10.070 1.00 95.94 214 TYR A O 1
ATOM 1685 N N . ALA A 1 215 ? 8.266 -15.260 7.901 1.00 93.62 215 ALA A N 1
ATOM 1686 C CA . ALA A 1 215 ? 8.565 -16.670 8.084 1.00 93.62 215 ALA A CA 1
ATOM 1687 C C . ALA A 1 215 ? 9.651 -17.128 7.101 1.00 93.62 215 ALA A C 1
ATOM 1689 O O . ALA A 1 215 ? 9.995 -16.425 6.134 1.00 93.62 215 ALA A O 1
ATOM 1690 N N . GLY A 1 216 ? 10.175 -18.328 7.360 1.00 90.94 216 GLY A N 1
ATOM 1691 C CA . GLY A 1 216 ? 11.116 -19.009 6.479 1.00 90.94 216 GLY A CA 1
ATOM 1692 C C . GLY A 1 216 ? 10.536 -19.295 5.090 1.00 90.94 216 GLY A C 1
ATOM 1693 O O . GLY A 1 216 ? 9.323 -19.231 4.857 1.00 90.94 216 GLY A O 1
ATOM 1694 N N . TYR A 1 217 ? 11.439 -19.607 4.163 1.00 85.56 217 TYR A N 1
ATOM 1695 C CA . TYR A 1 217 ? 11.095 -20.144 2.849 1.00 85.56 217 TYR A CA 1
ATOM 1696 C C . TYR A 1 217 ? 11.213 -21.671 2.838 1.00 85.56 217 TYR A C 1
ATOM 1698 O O . TYR A 1 217 ? 12.025 -22.223 3.573 1.00 85.56 217 TYR A O 1
ATOM 1706 N N . GLU A 1 218 ? 10.471 -22.382 1.988 1.00 85.94 218 GLU A N 1
ATOM 1707 C CA . GLU A 1 218 ? 9.596 -21.888 0.902 1.00 85.94 218 GLU A CA 1
ATOM 1708 C C . GLU A 1 218 ? 8.264 -21.276 1.388 1.00 85.94 218 GLU A C 1
ATOM 1710 O O . GLU A 1 218 ? 7.892 -21.438 2.549 1.00 85.94 218 GLU A O 1
ATOM 1715 N N . TYR A 1 219 ? 7.575 -20.488 0.546 1.00 87.56 219 TYR A N 1
ATOM 1716 C CA . TYR A 1 219 ? 6.282 -19.914 0.936 1.00 87.56 219 TYR A CA 1
ATOM 1717 C C . TYR A 1 219 ? 5.256 -21.043 0.989 1.00 87.56 219 TYR A C 1
ATOM 1719 O O . TYR A 1 219 ? 5.084 -21.770 0.012 1.00 87.56 219 TYR A O 1
ATOM 1727 N N . GLN A 1 220 ? 4.556 -21.166 2.114 1.00 85.94 220 GLN A N 1
ATOM 1728 C CA . GLN A 1 220 ? 3.547 -22.196 2.318 1.00 85.94 220 GLN A CA 1
ATOM 1729 C C . GLN A 1 220 ? 2.185 -21.542 2.519 1.00 85.94 220 GLN A C 1
ATOM 1731 O O . GLN A 1 220 ? 1.949 -20.846 3.504 1.00 85.94 220 GLN A O 1
ATOM 1736 N N . ALA A 1 221 ? 1.277 -21.754 1.566 1.00 85.12 221 ALA A N 1
ATOM 1737 C CA . ALA A 1 221 ? -0.097 -21.300 1.719 1.00 85.12 221 ALA A CA 1
ATOM 1738 C C . ALA A 1 221 ? -0.754 -22.029 2.904 1.00 85.12 221 ALA A C 1
ATOM 1740 O O . ALA A 1 221 ? -0.671 -23.250 3.007 1.00 85.12 221 ALA A O 1
ATOM 1741 N N . GLY A 1 222 ? -1.422 -21.281 3.785 1.00 85.44 222 GLY A N 1
ATOM 1742 C CA . GLY A 1 222 ? -2.154 -21.850 4.920 1.00 85.44 222 GLY A CA 1
ATOM 1743 C C . GLY A 1 222 ? -1.322 -22.142 6.174 1.00 85.44 222 GLY A C 1
ATOM 1744 O O . GLY A 1 222 ? -1.889 -22.601 7.158 1.00 85.44 222 GLY A O 1
ATOM 1745 N N . ASP A 1 223 ? -0.029 -21.812 6.207 1.00 89.88 223 ASP A N 1
ATOM 1746 C CA . ASP A 1 223 ? 0.832 -21.998 7.393 1.00 89.88 223 ASP A CA 1
ATOM 1747 C C . ASP A 1 223 ? 0.604 -20.965 8.517 1.00 89.88 223 ASP A C 1
ATOM 1749 O O . ASP A 1 223 ? 1.362 -20.882 9.481 1.00 89.88 223 ASP A O 1
ATOM 1753 N N . GLY A 1 224 ? -0.437 -20.145 8.378 1.00 90.62 224 GLY A N 1
ATOM 1754 C CA . GLY A 1 224 ? -0.797 -19.104 9.329 1.00 90.62 224 GLY A CA 1
ATOM 1755 C C . GLY A 1 224 ? -0.088 -17.767 9.123 1.00 90.62 224 GLY A C 1
ATOM 1756 O O . GLY A 1 224 ? -0.481 -16.793 9.765 1.00 90.62 224 GLY A O 1
ATOM 1757 N N . ARG A 1 225 ? 0.872 -17.643 8.192 1.00 93.38 225 ARG A N 1
ATOM 1758 C CA . ARG A 1 225 ? 1.580 -16.367 7.978 1.00 93.38 225 ARG A CA 1
ATOM 1759 C C . ARG A 1 225 ? 0.672 -15.234 7.501 1.00 93.38 225 ARG A C 1
ATOM 1761 O O . ARG A 1 225 ? 1.000 -14.075 7.696 1.00 93.38 225 ARG A O 1
ATOM 1768 N N . GLU A 1 226 ? -0.475 -15.549 6.908 1.00 92.75 226 GLU A N 1
ATOM 1769 C CA . GLU A 1 226 ? -1.456 -14.560 6.436 1.00 92.75 226 GLU A CA 1
ATOM 1770 C C . GLU A 1 226 ? -2.540 -14.225 7.476 1.00 92.75 226 GLU A C 1
ATOM 1772 O O . GLU A 1 226 ? -3.454 -13.453 7.179 1.00 92.75 226 GLU A O 1
ATOM 1777 N N . GLN A 1 227 ? -2.477 -14.808 8.680 1.00 89.31 227 GLN A N 1
ATOM 1778 C CA . GLN A 1 227 ? -3.456 -14.542 9.732 1.00 89.31 227 GLN A CA 1
ATOM 1779 C C . GLN A 1 227 ? -3.294 -13.119 10.279 1.00 89.31 227 GLN A C 1
ATOM 1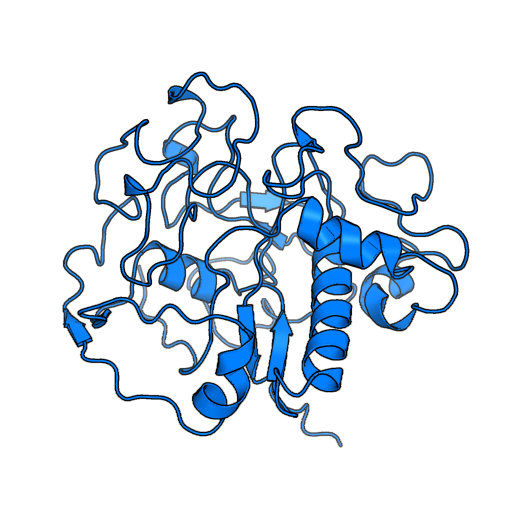781 O O . GLN A 1 227 ? -2.198 -12.676 10.648 1.00 89.31 227 GLN A O 1
ATOM 1786 N N . LEU A 1 228 ? -4.425 -12.414 10.325 1.00 90.56 228 LEU A N 1
ATOM 1787 C CA . LEU A 1 228 ? -4.568 -11.145 11.022 1.00 90.56 228 LEU A CA 1
ATOM 1788 C C . LEU A 1 228 ? -4.932 -11.470 12.466 1.00 90.56 228 LEU A C 1
ATOM 1790 O O . LEU A 1 228 ? -6.045 -11.906 12.751 1.00 90.56 228 LEU A O 1
ATOM 1794 N N . ASP A 1 229 ? -3.963 -11.328 13.352 1.00 88.25 229 ASP A N 1
ATOM 1795 C CA . ASP A 1 229 ? -4.110 -11.571 14.775 1.00 88.25 229 ASP A CA 1
ATOM 1796 C C . ASP A 1 229 ? -3.373 -10.485 15.555 1.00 88.25 229 ASP A C 1
ATOM 1798 O O . ASP A 1 229 ? -2.551 -9.742 15.012 1.00 88.25 229 ASP A O 1
ATOM 1802 N N . ALA A 1 230 ? -3.656 -10.406 16.850 1.00 87.75 230 ALA A N 1
ATOM 1803 C CA . ALA A 1 230 ? -2.984 -9.494 17.763 1.00 87.75 230 ALA A CA 1
ATOM 1804 C C . ALA A 1 230 ? -1.544 -9.919 18.099 1.00 87.75 230 ALA A C 1
ATOM 1806 O O . ALA A 1 230 ? -0.967 -9.427 19.062 1.00 87.75 230 ALA A O 1
ATOM 1807 N N . SER A 1 231 ? -0.943 -10.863 17.368 1.00 88.50 231 SER A N 1
ATOM 1808 C CA . SER A 1 231 ? 0.445 -11.246 17.618 1.00 88.50 231 SER A CA 1
ATOM 1809 C C . SER A 1 231 ? 1.391 -10.077 17.325 1.00 88.50 231 SER A C 1
ATOM 1811 O O . SER A 1 231 ? 1.197 -9.325 16.369 1.00 88.50 231 SER A O 1
ATOM 1813 N N . ASP A 1 232 ? 2.464 -9.977 18.111 1.00 90.69 232 ASP A N 1
ATOM 1814 C CA . ASP A 1 232 ? 3.565 -9.041 17.842 1.00 90.69 232 ASP A CA 1
ATOM 1815 C C . ASP A 1 232 ? 4.579 -9.630 16.854 1.00 90.69 232 ASP A C 1
ATOM 1817 O O . ASP A 1 232 ? 5.721 -9.171 16.760 1.00 90.69 232 ASP A O 1
ATOM 1821 N N . ASP A 1 233 ? 4.156 -10.656 16.110 1.00 95.19 233 ASP A N 1
ATOM 1822 C CA . ASP A 1 233 ? 4.954 -11.275 15.070 1.00 95.19 233 ASP A CA 1
ATOM 1823 C C . ASP A 1 233 ? 5.358 -10.206 14.057 1.00 95.19 233 ASP A C 1
ATOM 1825 O O . ASP A 1 233 ? 4.532 -9.450 13.531 1.00 95.19 233 ASP A O 1
ATOM 1829 N N . ILE A 1 234 ? 6.659 -10.152 13.783 1.00 97.00 234 ILE A N 1
ATOM 1830 C CA . ILE A 1 234 ? 7.228 -9.239 12.799 1.00 97.00 234 ILE A CA 1
ATOM 1831 C C . ILE A 1 234 ? 6.552 -9.437 11.439 1.00 97.00 234 ILE A C 1
ATOM 1833 O O . ILE A 1 234 ? 6.363 -10.560 10.965 1.00 97.00 234 ILE A O 1
ATOM 1837 N N . ARG A 1 235 ? 6.186 -8.328 10.800 1.00 97.81 235 ARG A N 1
ATOM 1838 C CA . ARG A 1 235 ? 5.472 -8.316 9.520 1.00 97.81 235 ARG A CA 1
ATOM 1839 C C . ARG A 1 235 ? 6.424 -7.955 8.394 1.00 97.81 235 ARG A C 1
ATOM 1841 O O . ARG A 1 235 ? 7.414 -7.247 8.591 1.00 97.81 235 ARG A O 1
ATOM 1848 N N . VAL A 1 236 ? 6.127 -8.470 7.210 1.00 98.31 236 VAL A N 1
ATOM 1849 C CA . VAL A 1 236 ? 6.942 -8.258 6.017 1.00 98.31 236 VAL A CA 1
ATOM 1850 C C . VAL A 1 236 ? 6.647 -6.891 5.398 1.00 98.31 236 VAL A C 1
ATOM 1852 O O . VAL A 1 236 ? 5.482 -6.524 5.215 1.00 98.31 236 VAL A O 1
ATOM 1855 N N . LEU A 1 237 ? 7.712 -6.187 5.004 1.00 98.50 237 LEU A N 1
ATOM 1856 C CA . LEU A 1 237 ? 7.666 -5.044 4.096 1.00 98.50 237 LEU A CA 1
ATOM 1857 C C . LEU A 1 237 ? 8.384 -5.366 2.784 1.00 98.50 237 LEU A C 1
ATOM 1859 O O . LEU A 1 237 ? 9.394 -6.081 2.763 1.00 98.50 237 LEU A O 1
ATOM 1863 N N . ARG A 1 238 ? 7.886 -4.793 1.688 1.00 98.69 238 ARG A N 1
ATOM 1864 C CA . ARG A 1 238 ? 8.437 -4.980 0.339 1.00 98.69 238 ARG A CA 1
ATOM 1865 C C . ARG A 1 238 ? 8.680 -3.642 -0.366 1.00 98.69 238 ARG A C 1
ATOM 1867 O O . ARG A 1 238 ? 8.209 -2.608 0.099 1.00 98.69 238 ARG A O 1
ATOM 1874 N N . GLY A 1 239 ? 9.460 -3.671 -1.446 1.00 98.25 239 GLY A N 1
ATOM 1875 C CA . GLY A 1 239 ? 9.640 -2.542 -2.370 1.00 98.25 239 GLY A CA 1
ATOM 1876 C C . GLY A 1 239 ? 10.868 -1.662 -2.159 1.00 98.25 239 GLY A C 1
ATOM 1877 O O . GLY A 1 239 ? 11.415 -1.172 -3.143 1.00 98.25 239 GLY A O 1
ATOM 1878 N N . GLY A 1 240 ? 11.358 -1.498 -0.930 1.00 98.38 240 GLY A N 1
ATOM 1879 C CA . GLY A 1 240 ? 12.389 -0.493 -0.653 1.00 98.38 240 GLY A CA 1
ATOM 1880 C C . GLY A 1 240 ? 11.818 0.924 -0.581 1.00 98.38 240 GLY A C 1
ATOM 1881 O O . GLY A 1 240 ? 10.740 1.189 -1.095 1.00 98.38 240 GLY A O 1
ATOM 1882 N N . SER A 1 241 ? 12.538 1.853 0.047 1.00 98.31 241 SER A N 1
ATOM 1883 C CA . SER A 1 241 ? 12.150 3.268 0.111 1.00 98.31 241 SER A CA 1
ATOM 1884 C C . SER A 1 241 ? 13.154 4.184 -0.592 1.00 98.31 241 SER A C 1
ATOM 1886 O O . SER A 1 241 ? 14.230 3.758 -1.017 1.00 98.31 241 SER A O 1
ATOM 1888 N N . TRP A 1 242 ? 12.818 5.474 -0.663 1.00 98.38 242 TRP A N 1
ATOM 1889 C CA . TRP A 1 242 ? 13.639 6.538 -1.252 1.00 98.38 242 TRP A CA 1
ATOM 1890 C C . TRP A 1 242 ? 15.069 6.639 -0.690 1.00 98.38 242 TRP A C 1
ATOM 1892 O O . TRP A 1 242 ? 15.950 7.161 -1.363 1.00 98.38 242 TRP A O 1
ATOM 1902 N N . TYR A 1 243 ? 15.335 6.153 0.529 1.00 97.75 243 TYR A N 1
ATOM 1903 C CA . TYR A 1 243 ? 16.675 6.192 1.138 1.00 97.75 243 TYR A CA 1
ATOM 1904 C C . TYR A 1 243 ? 17.490 4.913 0.921 1.00 97.75 243 TYR A C 1
ATOM 1906 O O . TYR A 1 243 ? 18.646 4.828 1.348 1.00 97.75 243 TYR A O 1
ATOM 1914 N N . ASN A 1 244 ? 16.902 3.889 0.304 1.00 98.19 244 ASN A N 1
ATOM 1915 C CA . ASN A 1 244 ? 17.566 2.616 0.079 1.00 98.19 244 ASN A CA 1
ATOM 1916 C C . ASN A 1 244 ? 18.290 2.579 -1.267 1.00 98.19 244 ASN A C 1
ATOM 1918 O O . ASN A 1 244 ? 17.839 3.184 -2.235 1.00 98.19 244 ASN A O 1
ATOM 1922 N N . SER A 1 245 ? 19.405 1.842 -1.316 1.00 97.38 245 SER A N 1
ATOM 1923 C CA . SER A 1 245 ? 20.057 1.494 -2.578 1.00 97.38 245 SER A CA 1
ATOM 1924 C C . SER A 1 245 ? 19.257 0.439 -3.337 1.00 97.38 245 SER A C 1
ATOM 1926 O O . SER A 1 245 ? 18.441 -0.288 -2.756 1.00 97.38 245 SER A O 1
ATOM 1928 N N . HIS A 1 246 ? 19.550 0.296 -4.626 1.00 94.94 246 HIS A N 1
ATOM 1929 C CA . HIS A 1 246 ? 18.891 -0.670 -5.506 1.00 94.94 246 HIS A CA 1
ATOM 1930 C C . HIS A 1 246 ? 18.910 -2.127 -5.000 1.00 94.94 246 HIS A C 1
ATOM 1932 O O . HIS A 1 246 ? 18.007 -2.897 -5.331 1.00 94.94 246 HIS A O 1
ATOM 1938 N N . ASP A 1 247 ? 19.872 -2.512 -4.156 1.00 95.31 247 ASP A N 1
ATOM 1939 C CA . ASP A 1 247 ? 19.940 -3.849 -3.544 1.00 95.31 247 ASP A CA 1
ATOM 1940 C C . ASP A 1 247 ? 18.675 -4.221 -2.758 1.00 95.31 247 ASP A C 1
ATOM 1942 O O . ASP A 1 247 ? 18.256 -5.387 -2.759 1.00 95.31 247 ASP A O 1
ATOM 1946 N N . ALA A 1 248 ? 18.068 -3.225 -2.107 1.00 97.12 248 ALA A N 1
ATOM 1947 C CA . ALA A 1 248 ? 16.842 -3.356 -1.326 1.00 97.12 248 ALA A CA 1
ATOM 1948 C C . ALA A 1 248 ? 15.563 -3.118 -2.150 1.00 97.12 248 ALA A C 1
ATOM 1950 O O . ALA A 1 248 ? 14.472 -3.393 -1.658 1.00 97.12 248 ALA A O 1
ATOM 1951 N N . LEU A 1 249 ? 15.688 -2.659 -3.400 1.00 97.19 249 LEU A N 1
ATOM 1952 C CA . LEU A 1 249 ? 14.566 -2.427 -4.320 1.00 97.19 249 LEU A CA 1
ATOM 1953 C C . LEU A 1 249 ? 14.250 -3.644 -5.200 1.00 97.19 249 LEU A C 1
ATOM 1955 O O . LEU A 1 249 ? 13.374 -3.581 -6.052 1.00 97.19 249 LEU A O 1
ATOM 1959 N N . ARG A 1 250 ? 14.957 -4.766 -5.052 1.00 97.88 250 ARG A N 1
ATOM 1960 C CA . ARG A 1 250 ? 14.711 -5.951 -5.889 1.00 97.88 250 ARG A CA 1
ATOM 1961 C C . ARG A 1 250 ? 13.317 -6.521 -5.617 1.00 97.88 250 ARG A C 1
ATOM 1963 O O . ARG A 1 250 ? 12.894 -6.606 -4.466 1.00 97.88 250 ARG A O 1
ATOM 1970 N N . CYS A 1 251 ? 12.648 -7.041 -6.646 1.00 97.50 251 CYS A N 1
ATOM 1971 C CA . CYS A 1 251 ? 11.307 -7.624 -6.542 1.00 97.50 251 CYS A CA 1
ATOM 1972 C C . CYS A 1 251 ? 11.200 -8.706 -5.456 1.00 97.50 251 CYS A C 1
ATOM 1974 O O . CYS A 1 251 ? 10.180 -8.773 -4.783 1.00 97.50 251 CYS A O 1
ATOM 1976 N N . ALA A 1 252 ? 12.244 -9.516 -5.232 1.00 95.50 252 ALA A N 1
ATOM 1977 C CA . ALA A 1 252 ? 12.296 -10.548 -4.178 1.00 95.50 252 ALA A CA 1
ATOM 1978 C C . ALA A 1 252 ? 12.848 -10.058 -2.825 1.00 95.50 252 ALA A C 1
ATOM 1980 O O . ALA A 1 252 ? 12.971 -10.855 -1.898 1.00 95.50 252 ALA A O 1
ATOM 1981 N N . TYR A 1 253 ? 13.255 -8.791 -2.690 1.00 97.31 253 TYR A N 1
ATOM 1982 C CA . TYR A 1 253 ? 13.872 -8.320 -1.453 1.00 97.31 253 TYR A CA 1
ATOM 1983 C C . TYR A 1 253 ? 12.847 -8.183 -0.328 1.00 97.31 253 TYR A C 1
ATOM 1985 O O . TYR A 1 253 ? 11.846 -7.478 -0.452 1.00 97.31 253 TYR A O 1
ATOM 1993 N N . ARG A 1 254 ? 13.142 -8.795 0.815 1.00 96.62 254 ARG A N 1
ATOM 1994 C CA . ARG A 1 254 ? 12.255 -8.816 1.977 1.00 96.62 254 ARG A CA 1
ATOM 1995 C C . ARG A 1 254 ? 12.883 -8.030 3.097 1.00 96.62 254 ARG A C 1
ATOM 1997 O O . ARG A 1 254 ? 14.018 -8.303 3.484 1.00 96.62 254 ARG A O 1
ATOM 2004 N N . ARG A 1 255 ? 12.108 -7.117 3.659 1.00 96.94 255 ARG A N 1
ATOM 2005 C CA . ARG A 1 255 ? 12.387 -6.527 4.959 1.00 96.94 255 ARG A CA 1
ATOM 2006 C C . ARG A 1 255 ? 11.311 -6.988 5.931 1.00 96.94 255 ARG A C 1
ATOM 2008 O O . ARG A 1 255 ? 10.228 -7.403 5.528 1.00 96.94 255 ARG A O 1
ATOM 2015 N N . TRP A 1 256 ? 11.612 -6.921 7.213 1.00 96.81 256 TRP A N 1
ATOM 2016 C CA . TRP A 1 256 ? 10.652 -7.179 8.273 1.00 96.81 256 TRP A CA 1
ATOM 2017 C C . TRP A 1 256 ? 10.813 -6.133 9.360 1.00 96.81 256 TRP A C 1
ATOM 2019 O O . TRP A 1 256 ? 11.892 -5.556 9.529 1.00 96.81 256 TRP A O 1
ATOM 2029 N N . ASN A 1 257 ? 9.735 -5.876 10.089 1.00 97.94 257 ASN A N 1
ATOM 2030 C CA . ASN A 1 257 ? 9.787 -5.039 11.275 1.00 97.94 257 ASN A CA 1
ATOM 2031 C C . ASN A 1 257 ? 8.639 -5.373 12.233 1.00 97.94 257 ASN A C 1
ATOM 2033 O O . ASN A 1 257 ? 7.717 -6.110 11.880 1.00 97.94 257 ASN A O 1
ATOM 2037 N N . SER A 1 258 ? 8.704 -4.828 13.447 1.00 97.81 258 SER A N 1
ATOM 2038 C CA . SER A 1 258 ? 7.582 -4.853 14.387 1.00 97.81 258 SER A CA 1
ATOM 2039 C C . SER A 1 258 ? 6.334 -4.248 13.729 1.00 97.81 258 SER A C 1
ATOM 2041 O O . SER A 1 258 ? 6.463 -3.221 13.058 1.00 97.81 258 SER A O 1
ATOM 2043 N N . PRO A 1 259 ? 5.126 -4.802 13.947 1.00 97.50 259 PRO A N 1
ATOM 2044 C CA . PRO A 1 259 ? 3.892 -4.226 13.410 1.00 97.50 259 PRO A CA 1
ATOM 2045 C C . PRO A 1 259 ? 3.588 -2.816 13.950 1.00 97.50 259 PRO A C 1
ATOM 2047 O O . PRO A 1 259 ? 2.761 -2.119 13.369 1.00 97.50 259 PRO A O 1
ATOM 2050 N N . LEU A 1 260 ? 4.260 -2.379 15.025 1.00 97.44 260 LEU A N 1
ATOM 2051 C CA . LEU A 1 260 ? 4.187 -1.021 15.581 1.00 97.44 260 LEU A CA 1
ATOM 2052 C C . LEU A 1 260 ? 5.126 -0.015 14.897 1.00 97.44 260 LEU A C 1
ATOM 2054 O O . LEU A 1 260 ? 5.028 1.187 15.158 1.00 97.44 260 LEU A O 1
ATOM 2058 N N . TYR A 1 261 ? 6.079 -0.489 14.095 1.00 97.56 261 TYR A N 1
ATOM 2059 C CA . TYR A 1 261 ? 7.062 0.366 13.439 1.00 97.56 261 TYR A CA 1
ATOM 2060 C C . TYR A 1 261 ? 6.391 1.266 12.397 1.00 97.56 261 TYR A C 1
ATOM 2062 O O . TYR A 1 261 ? 5.486 0.841 11.6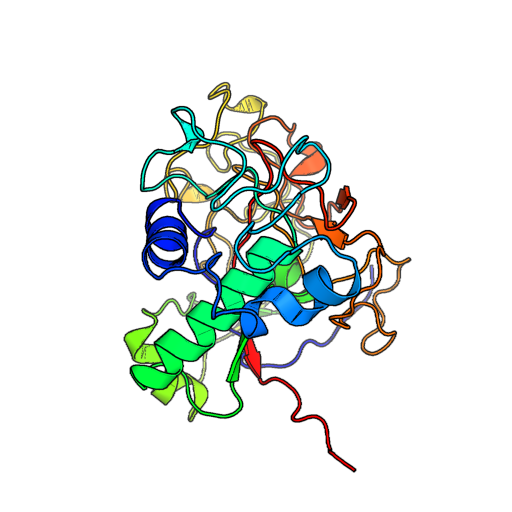89 1.00 97.56 261 TYR A O 1
ATOM 2070 N N . GLY A 1 262 ? 6.867 2.497 12.260 1.00 95.50 262 GLY A N 1
ATOM 2071 C CA . GLY A 1 262 ? 6.453 3.409 11.200 1.00 95.50 262 GLY A CA 1
ATOM 2072 C C . GLY A 1 262 ? 7.427 4.574 11.137 1.00 95.50 262 GLY A C 1
ATOM 2073 O O . GLY A 1 262 ? 7.510 5.353 12.082 1.00 95.50 262 GLY A O 1
ATOM 2074 N N . ASP A 1 263 ? 8.190 4.676 10.050 1.00 95.75 263 ASP A N 1
ATOM 2075 C CA . ASP A 1 263 ? 9.125 5.775 9.797 1.00 95.75 263 ASP A CA 1
ATOM 2076 C C . ASP A 1 263 ? 8.738 6.551 8.525 1.00 95.75 263 ASP A C 1
ATOM 2078 O O . ASP A 1 263 ? 7.767 6.229 7.837 1.00 95.75 263 ASP A O 1
ATOM 2082 N N . VAL A 1 264 ? 9.535 7.562 8.182 1.00 97.25 264 VAL A N 1
ATOM 2083 C CA . VAL A 1 264 ? 9.377 8.407 6.983 1.00 97.25 264 VAL A CA 1
ATOM 2084 C C . VAL A 1 264 ? 9.558 7.671 5.643 1.00 97.25 264 VAL A C 1
ATOM 2086 O O . VAL A 1 264 ? 9.444 8.279 4.579 1.00 97.25 264 VAL A O 1
ATOM 2089 N N . GLY A 1 265 ? 9.885 6.379 5.667 1.00 96.81 265 GLY A N 1
ATOM 2090 C CA . GLY A 1 265 ? 9.988 5.524 4.491 1.00 96.81 265 GLY A CA 1
ATOM 2091 C C . GLY A 1 265 ? 9.050 4.324 4.529 1.00 96.81 265 GLY A C 1
ATOM 2092 O O . GLY A 1 265 ? 9.191 3.477 3.655 1.00 96.81 265 GLY A O 1
ATOM 2093 N N . CYS A 1 266 ? 8.135 4.220 5.498 1.00 97.38 266 CYS A N 1
ATOM 2094 C CA . CYS A 1 266 ? 7.179 3.118 5.619 1.00 97.38 266 CYS A CA 1
ATOM 2095 C C . CYS A 1 266 ? 5.753 3.605 5.388 1.00 97.38 266 CYS A C 1
ATOM 2097 O O . CYS A 1 266 ? 5.212 4.364 6.191 1.00 97.38 266 CYS A O 1
ATOM 2099 N N . GLY A 1 267 ? 5.153 3.112 4.311 1.00 98.56 267 GLY A N 1
ATOM 2100 C CA . GLY A 1 267 ? 3.755 3.286 3.958 1.00 98.56 267 GLY A CA 1
ATOM 2101 C C . GLY A 1 267 ? 3.113 1.940 3.637 1.00 98.56 267 GLY A C 1
ATOM 2102 O O . GLY A 1 267 ? 3.493 0.890 4.164 1.00 98.56 267 GLY A O 1
ATOM 2103 N N . PHE A 1 268 ? 2.104 1.957 2.773 1.00 98.88 268 PHE A N 1
ATOM 2104 C CA . PHE A 1 268 ? 1.425 0.743 2.339 1.00 98.88 268 PHE A CA 1
ATOM 2105 C C . PHE A 1 268 ? 0.647 0.965 1.045 1.00 98.88 268 PHE A C 1
ATOM 2107 O O . PHE A 1 268 ? 0.312 2.093 0.671 1.00 98.88 268 PHE A O 1
ATOM 2114 N N . ARG A 1 269 ? 0.294 -0.144 0.398 1.00 98.62 269 ARG A N 1
ATOM 2115 C CA . ARG A 1 269 ? -0.756 -0.187 -0.617 1.00 98.62 269 ARG A CA 1
ATOM 2116 C C . ARG A 1 269 ? -1.829 -1.179 -0.218 1.00 98.62 269 ARG A C 1
ATOM 2118 O O . ARG A 1 269 ? -1.611 -2.055 0.615 1.00 98.62 269 ARG A O 1
ATOM 2125 N N . VAL A 1 270 ? -2.982 -1.053 -0.856 1.00 98.19 270 VAL A N 1
ATOM 2126 C CA . VAL A 1 270 ? -4.118 -1.940 -0.620 1.00 98.19 270 VAL A CA 1
ATOM 2127 C C . VAL A 1 270 ? -4.291 -2.931 -1.763 1.00 98.19 270 VAL A C 1
ATOM 2129 O O . VAL A 1 270 ? -3.917 -2.658 -2.903 1.00 98.19 270 VAL A O 1
ATOM 2132 N N . CYS A 1 271 ? -4.903 -4.069 -1.470 1.00 96.56 271 CYS A N 1
ATOM 2133 C CA . CYS A 1 271 ? -5.500 -4.957 -2.451 1.00 96.56 271 CYS A CA 1
ATOM 2134 C C . CYS A 1 271 ? -6.986 -5.175 -2.136 1.00 96.56 271 CYS A C 1
ATOM 2136 O O . CYS A 1 271 ? -7.454 -4.921 -1.025 1.00 96.56 271 CYS A O 1
ATOM 2138 N N . VAL A 1 272 ? -7.730 -5.640 -3.134 1.00 95.19 272 VAL A N 1
ATOM 2139 C CA . VAL A 1 272 ? -9.090 -6.155 -2.987 1.00 95.19 272 VAL A CA 1
ATOM 2140 C C . VAL A 1 272 ? -9.025 -7.659 -3.181 1.00 95.19 272 VAL A C 1
ATOM 2142 O O . VAL A 1 272 ? -8.515 -8.132 -4.199 1.00 95.19 272 VAL A O 1
ATOM 2145 N N . SER A 1 273 ? -9.510 -8.393 -2.186 1.00 89.31 273 SER A N 1
ATOM 2146 C CA . SER A 1 273 ? -9.418 -9.851 -2.112 1.00 89.31 273 SER A CA 1
ATOM 2147 C C . SER A 1 273 ? -10.729 -10.417 -1.561 1.00 89.31 273 SER A C 1
ATOM 2149 O O . SER A 1 273 ? -11.349 -9.769 -0.702 1.00 89.31 273 SER A O 1
ATOM 2151 N N . PRO A 1 274 ? -11.189 -11.589 -2.038 1.00 84.12 274 PRO A N 1
ATOM 2152 C CA . PRO A 1 274 ? -12.291 -12.273 -1.394 1.00 84.12 274 PRO A CA 1
ATOM 2153 C C . PRO A 1 274 ? -11.773 -12.772 -0.047 1.00 84.12 274 PRO A C 1
ATOM 2155 O O . PRO A 1 274 ? -10.781 -13.502 0.022 1.00 84.12 274 PRO A O 1
ATOM 2158 N N . PHE A 1 275 ? -12.416 -12.373 1.046 1.00 66.00 275 PHE A N 1
ATOM 2159 C CA . PHE A 1 275 ? -12.098 -13.018 2.312 1.00 66.00 275 PHE A CA 1
ATOM 2160 C C . PHE A 1 275 ? -12.761 -14.395 2.279 1.00 66.00 275 PHE A C 1
ATOM 2162 O O . PHE A 1 275 ? -13.942 -14.468 1.920 1.00 66.00 275 PHE A O 1
ATOM 2169 N N . PRO A 1 276 ? -12.067 -15.494 2.629 1.00 53.50 276 PRO A N 1
ATOM 2170 C CA . PRO A 1 276 ? -12.789 -16.715 2.919 1.00 53.50 276 PRO A CA 1
ATOM 2171 C C . PRO A 1 276 ? -13.753 -16.352 4.041 1.00 53.50 276 PRO A C 1
ATOM 2173 O O . PRO A 1 276 ? -13.316 -15.933 5.113 1.00 53.50 276 PRO A O 1
ATOM 2176 N N . ALA A 1 277 ? -15.061 -16.440 3.778 1.00 37.78 277 ALA A N 1
ATOM 2177 C CA . ALA A 1 277 ? -16.032 -16.440 4.853 1.00 37.78 277 ALA A CA 1
ATOM 2178 C C . ALA A 1 277 ? -15.505 -17.479 5.833 1.00 37.78 277 ALA A C 1
ATOM 2180 O O . ALA A 1 277 ? -15.350 -18.644 5.461 1.00 37.78 277 ALA A O 1
ATOM 2181 N N . THR A 1 278 ? -15.120 -17.044 7.032 1.00 36.06 278 THR A N 1
ATOM 2182 C CA . THR A 1 278 ? -14.883 -17.975 8.118 1.00 36.06 278 THR A CA 1
ATOM 2183 C C . THR A 1 278 ? -16.130 -18.834 8.136 1.00 36.06 278 THR A C 1
ATOM 2185 O O . THR A 1 278 ? -17.237 -18.330 8.339 1.00 36.06 278 THR A O 1
ATOM 2188 N N . SER A 1 279 ? -15.981 -20.105 7.776 1.00 27.92 279 SER A N 1
ATOM 2189 C CA . SER A 1 279 ? -17.033 -21.085 7.939 1.00 27.92 279 SER A CA 1
ATOM 2190 C C . SER A 1 279 ? -17.261 -21.160 9.439 1.00 27.92 279 SER A C 1
ATOM 2192 O O . SER A 1 279 ? -16.575 -21.890 10.148 1.00 27.92 279 SER A O 1
ATOM 2194 N N . GLY A 1 280 ? -18.143 -20.299 9.936 1.00 28.66 280 GLY A N 1
ATOM 2195 C CA . GLY A 1 280 ? -18.624 -20.357 11.293 1.00 28.66 280 GLY A CA 1
ATOM 2196 C C . GLY A 1 280 ? -19.404 -21.649 11.427 1.00 28.66 280 GLY A C 1
ATOM 2197 O O . GLY A 1 280 ? -20.448 -21.808 10.794 1.00 28.66 280 GLY A O 1
ATOM 2198 N N . ARG A 1 281 ? -18.871 -22.572 12.215 1.00 30.30 281 ARG A N 1
ATOM 2199 C CA . ARG A 1 281 ? -19.381 -22.913 13.545 1.00 30.30 281 ARG A CA 1
ATOM 2200 C C . ARG A 1 281 ? -18.305 -23.657 14.316 1.00 30.30 281 ARG A C 1
ATOM 2202 O O . ARG A 1 281 ? -17.629 -24.501 13.692 1.00 30.30 281 ARG A O 1
#

pLDDT: mean 93.28, std 9.99, range [27.92, 98.88]

Secondary structure (DSSP, 8-state):
----PPPTT-EE-SSPPBHHHHHHHHHTTTTSTT-TTTTHHHHHTTSEETTTEE--TT-SS-BSS-S--STTTT-TTSBP-S--HHHHHHHHHHHHHHHHHTTSS-TTEEEEPPPHHHHHHHHH--SEEESS-----GGGHHHHHHSPPP--EEE-TTTT-SBTTBSS--TTSS-SGGG---S---TTS-GGG--TTS----SSSSEEEEEEE--PSSP-TTSSTT---S----EEEES--TTS-GGGSSTT--EEE-TT---TTEEE--EEEEPP-----

Sequence (281 aa):
QHWLALPAGNWLGQWPVTQAQYGLFVAAGGYAAGEESWWREARERDYWRKGRGFKGLFDSEYRQGAAVTNEPYTLANHPVVGVSWYEALAFCRWLTARWQAQGWLPQGWQVTLPSEAEWEKGARGGAEVPVEPLVRPVTALAPLLARPPQVAQRANPGAQAVFTWGDRPDPNRANSKETGIGTTSAVGCFPGGVSQYGAAEMLGNVWEWTRSKYAGYEYQAGDGREQLDASDDIRVLRGGSWYNSHDALRCAYRRWNSPLYGDVGCGFRVCVSPFPATSGR